Protein AF-A0AAD4CQ83-F1 (afdb_monomer)

Sequence (311 aa):
MNAPFFPDECWLEKKLAITHPSPSVWKLTEKVKEYPRLSSTYRMQQEHCEGNSIAYAIFNCRNAENPPRKRSPRKGQMMIMMQLPPAESLFLPASVRRKYASDVVCGGFVDTIEAYRRLSAHNCEFTPKFIGYSHEKQDDDGFVPGGYFSYYAYTPVPGVCLGDNITDTVKTSEIPGGETWKQSYHNEGAMGRSTVPRGVFWSLSTEKRAEIRAKFETIHKAFRDAGVDVHWAYLDKLKWDKAKKKLYIDAVYDTNVSAPFVLRDGRYRHRETETYAQALTRWWLALPPPKYDGTQRYHTISDLTESGWLF

pLDDT: mean 82.51, std 16.12, range [36.91, 98.06]

Solvent-accessible surface area (backbone atoms only — not comparable to full-atom values): 17192 Å² total; per-residue (Å²): 132,86,80,71,95,74,47,62,92,79,44,50,70,39,74,48,66,30,59,29,89,56,73,46,47,34,26,29,69,44,82,75,48,75,53,73,45,77,24,47,62,69,44,31,72,74,44,50,70,82,18,49,16,31,37,39,36,34,27,37,27,31,46,63,65,82,57,69,95,90,54,80,67,56,63,31,34,33,46,38,43,35,42,39,30,32,60,91,39,62,86,51,58,54,81,64,19,30,75,65,38,42,88,75,72,50,61,70,58,57,30,28,53,51,23,50,50,32,36,54,76,65,65,57,81,41,49,50,51,74,64,31,30,37,80,44,62,30,52,81,86,36,70,11,23,58,7,39,36,32,37,38,33,28,33,79,71,70,54,47,54,33,20,42,89,48,69,43,82,42,49,37,76,75,41,79,72,23,70,74,58,62,82,77,64,93,74,89,82,73,78,64,55,40,81,40,69,41,42,57,50,75,74,46,56,50,69,56,43,50,51,52,49,58,50,46,52,58,49,54,50,55,29,56,77,38,52,33,44,64,57,82,57,34,29,49,29,32,19,44,22,77,91,74,74,42,66,29,50,61,72,54,42,27,45,68,37,70,53,66,44,73,46,97,69,72,47,76,43,45,52,79,73,61,34,70,38,43,46,32,46,59,38,66,74,36,48,81,43,90,82,65,83,63,78,84,83,56,68,40,65,62,53,33,43,79,58,55,25,57,96

Mean predicted aligned error: 8.59 Å

Secondary structure (DSSP, 8-state):
-PPPSS-HHHHTT-EEEE-BSS-EEEEEEEEEEEEEE---HHHHHHSTTTT--EEEEEEEEEE-S--STT-PPPEEEEEEEEE---GGGTTS-HHHHGGG------HHHHHHHHHHHHHHHTT--SS--EEEEEEEE--TTSSSTTSEEEEEEEPPPPSEES--S-EEEEEGGGSTTTTGGGGG---TTS--EEEEE-SSGGGS-HHHHHHHHHHHHHHHHHHHHTT-EESS--GGGEEEETTTTEEEE-S-EES-TTSEEE-TTS-EEEGGG--HHHHHHHTTSS---TT--S-----SHHHHHHTT---

Organism: Aspergillus nanangensis (NCBI:txid2582783)

Foldseek 3Di:
DDDALQDCVVQAQDWDWFPPPHTFIKGFHAWPDKDWDAAAPVQCVVVPLVRFTKIKTKTKIFTPDDPDPPDDTAIKIKIKIATAAHPVCQPPAQVVLQVPADPDDRQLQVFLVLLLVLCVVLVPPQEFRWPGKDWDADPSPGNHHNHIIIMTITHDDDADQQADLAWDWAALCPQVVSVVLVVPDPDPDPRRIFIATGGCLRVDDLVLLVLLLVLVVVNVVSCLVSLKDFDQQESRQWGADPVVRHIHGYGRMGNQQQFWDQDPLRDTDRNNPQASVNVCVSNRSWGQRSPDPSPDDDRDPVSRVVRPRRD

Structure (mmCIF, N/CA/C/O backbone):
data_AF-A0AAD4CQ83-F1
#
_entry.id   AF-A0AAD4CQ83-F1
#
loop_
_atom_site.group_PDB
_atom_site.id
_atom_site.type_symbol
_atom_site.label_atom_id
_atom_site.label_alt_id
_atom_site.label_comp_id
_atom_site.label_asym_id
_atom_site.label_entity_id
_atom_site.label_seq_id
_atom_site.pdbx_PDB_ins_code
_atom_site.Cartn_x
_atom_site.Cartn_y
_atom_site.Cartn_z
_atom_site.occupancy
_atom_site.B_iso_or_equiv
_atom_site.auth_seq_id
_atom_site.auth_comp_id
_atom_site.auth_asym_id
_atom_site.auth_atom_id
_atom_site.pdbx_PDB_model_num
ATOM 1 N N . MET A 1 1 ? -9.639 5.467 -25.402 1.00 42.28 1 MET A N 1
ATOM 2 C CA . MET A 1 1 ? -9.331 4.574 -24.265 1.00 42.28 1 MET A CA 1
ATOM 3 C C . MET A 1 1 ? -7.833 4.347 -24.272 1.00 42.28 1 MET A C 1
ATOM 5 O O . MET A 1 1 ? -7.329 3.919 -25.301 1.00 42.28 1 MET A O 1
ATOM 9 N N . ASN A 1 2 ? -7.124 4.693 -23.198 1.00 60.88 2 ASN A N 1
ATOM 10 C CA . ASN A 1 2 ? -5.710 4.334 -23.080 1.00 60.88 2 ASN A CA 1
ATOM 11 C C . ASN A 1 2 ? -5.633 2.834 -22.780 1.00 60.88 2 ASN A C 1
ATOM 13 O O . ASN A 1 2 ? -6.327 2.366 -21.879 1.00 60.88 2 ASN A O 1
ATOM 17 N N . ALA A 1 3 ? -4.851 2.090 -23.561 1.00 78.06 3 ALA A N 1
ATOM 18 C CA . ALA A 1 3 ? -4.631 0.667 -23.323 1.00 78.06 3 ALA A CA 1
ATOM 19 C C . ALA A 1 3 ? -3.954 0.448 -21.952 1.00 78.06 3 ALA A C 1
ATOM 21 O O . ALA A 1 3 ? -3.144 1.289 -21.548 1.00 78.06 3 ALA A O 1
ATOM 22 N N . PRO A 1 4 ? -4.272 -0.644 -21.233 1.00 90.56 4 PRO A N 1
ATOM 23 C CA . PRO A 1 4 ? -3.595 -0.973 -19.983 1.00 90.56 4 PRO A CA 1
ATOM 24 C C . PRO A 1 4 ? -2.121 -1.330 -20.235 1.00 90.56 4 PRO A C 1
ATOM 26 O O . PRO A 1 4 ? -1.777 -1.928 -21.252 1.00 90.56 4 PRO A O 1
ATOM 29 N N . PHE A 1 5 ? -1.257 -1.001 -19.278 1.00 93.50 5 PHE A N 1
ATOM 30 C CA . PHE A 1 5 ? 0.138 -1.444 -19.207 1.00 93.50 5 PHE A CA 1
ATOM 31 C C . PHE A 1 5 ? 0.253 -2.900 -18.747 1.00 93.50 5 PHE A C 1
ATOM 33 O O . PHE A 1 5 ? 1.228 -3.575 -19.078 1.00 93.50 5 PHE A O 1
ATOM 40 N N . PHE A 1 6 ? -0.750 -3.391 -18.012 1.00 95.56 6 PHE A N 1
ATOM 41 C CA . PHE A 1 6 ? -0.824 -4.772 -17.539 1.00 95.56 6 PHE A CA 1
ATOM 42 C C . PHE A 1 6 ? -2.069 -5.501 -18.084 1.00 95.56 6 PHE A C 1
ATOM 44 O O . PHE A 1 6 ? -2.971 -5.820 -17.307 1.00 95.56 6 PHE A O 1
ATOM 51 N N . PRO A 1 7 ? -2.174 -5.748 -19.407 1.00 95.06 7 PRO A N 1
ATOM 52 C CA . PRO A 1 7 ? -3.317 -6.450 -20.000 1.00 95.06 7 PRO A CA 1
ATOM 53 C C . PRO A 1 7 ? -3.455 -7.878 -19.455 1.00 95.06 7 PRO A C 1
ATOM 55 O O . PRO A 1 7 ? -2.470 -8.609 -19.335 1.00 95.06 7 PRO A O 1
ATOM 58 N N . ASP A 1 8 ? -4.677 -8.284 -19.122 1.00 95.56 8 ASP A N 1
ATOM 59 C CA . ASP A 1 8 ? -4.931 -9.550 -18.429 1.00 95.56 8 ASP A CA 1
ATOM 60 C C . ASP A 1 8 ? -4.463 -10.757 -19.257 1.00 95.56 8 ASP A C 1
ATOM 62 O O . ASP A 1 8 ? -3.923 -11.712 -18.700 1.00 95.56 8 ASP A O 1
ATOM 66 N N . GLU A 1 9 ? -4.557 -10.671 -20.586 1.00 94.94 9 GLU A N 1
ATOM 67 C CA . GLU A 1 9 ? -4.146 -11.714 -21.533 1.00 94.94 9 GLU A CA 1
ATOM 68 C C . GLU A 1 9 ? -2.638 -12.011 -21.479 1.00 94.94 9 GLU A C 1
ATOM 70 O O . GLU A 1 9 ? -2.217 -13.127 -21.779 1.00 94.94 9 GLU A O 1
ATOM 75 N N . CYS A 1 10 ? -1.822 -11.029 -21.078 1.00 93.19 10 CYS A N 1
ATOM 76 C CA . CYS A 1 10 ? -0.365 -11.167 -20.989 1.00 93.19 10 CYS A CA 1
ATOM 77 C C . CYS A 1 10 ? 0.129 -11.446 -19.562 1.00 93.19 10 CYS A C 1
ATOM 79 O O . CYS A 1 10 ? 1.261 -11.902 -19.378 1.00 93.19 10 CYS A O 1
ATOM 81 N N . TRP A 1 11 ? -0.674 -11.113 -18.546 1.00 96.00 11 TRP A N 1
ATOM 82 C CA . TRP A 1 11 ? -0.228 -11.085 -17.150 1.00 96.00 11 TRP A CA 1
ATOM 83 C C . TRP A 1 11 ? -0.889 -12.134 -16.265 1.00 96.00 11 TRP A C 1
ATOM 85 O O . TRP A 1 11 ? -0.236 -12.635 -15.344 1.00 96.00 11 TRP A O 1
ATOM 95 N N . LEU A 1 12 ? -2.145 -12.507 -16.517 1.00 96.31 12 LEU A N 1
ATOM 96 C CA . LEU A 1 12 ? -2.774 -13.574 -15.748 1.00 96.31 12 LEU A CA 1
ATOM 97 C C . LEU A 1 12 ? -2.071 -14.904 -16.016 1.00 96.31 12 LEU A C 1
ATOM 99 O O . LEU A 1 12 ? -1.578 -15.183 -17.104 1.00 96.31 12 LEU A O 1
ATOM 103 N N . GLU A 1 13 ? -1.977 -15.722 -14.973 1.00 96.31 13 GLU A N 1
ATOM 104 C CA . GLU A 1 13 ? -1.291 -17.010 -14.960 1.00 96.31 13 GLU A CA 1
ATOM 105 C C . GLU A 1 13 ? 0.238 -16.951 -15.179 1.00 96.31 13 GLU A C 1
ATOM 107 O O . GLU A 1 13 ? 0.904 -17.990 -15.057 1.00 96.31 13 GLU A O 1
ATOM 112 N N . LYS A 1 14 ? 0.819 -15.758 -15.398 1.00 95.88 14 LYS A N 1
ATOM 113 C CA . LYS A 1 14 ? 2.271 -15.540 -15.443 1.00 95.88 14 LYS A CA 1
ATOM 114 C C . LYS A 1 14 ? 2.902 -15.923 -14.104 1.00 95.88 14 LYS A C 1
ATOM 116 O O . LYS A 1 14 ? 2.346 -15.669 -13.031 1.00 95.88 14 LYS A O 1
ATOM 121 N N . LYS A 1 15 ? 4.071 -16.562 -14.170 1.00 96.69 15 LYS A N 1
ATOM 122 C CA . LYS A 1 15 ? 4.867 -16.949 -13.001 1.00 96.69 15 LYS A CA 1
ATOM 123 C C . LYS A 1 15 ? 6.018 -15.972 -12.822 1.00 96.69 15 LYS A C 1
ATOM 125 O O . LYS A 1 15 ? 6.785 -15.773 -13.757 1.00 96.69 15 LYS A O 1
ATOM 130 N N . LEU A 1 16 ? 6.140 -15.412 -11.627 1.00 96.94 16 LEU A N 1
ATOM 131 C CA . LEU A 1 16 ? 7.221 -14.512 -11.240 1.00 96.94 16 LEU A CA 1
ATOM 132 C C . LEU A 1 16 ? 8.028 -15.139 -10.100 1.00 96.94 16 LEU A C 1
ATOM 134 O O . LEU A 1 16 ? 7.461 -15.780 -9.209 1.00 96.94 16 LEU A O 1
ATOM 138 N N . ALA A 1 17 ? 9.349 -14.992 -10.156 1.00 96.88 17 ALA A N 1
ATOM 139 C CA . ALA A 1 17 ? 10.275 -15.581 -9.201 1.00 96.88 17 ALA A CA 1
ATOM 140 C C . ALA A 1 17 ? 10.674 -14.545 -8.149 1.00 96.88 17 ALA A C 1
ATOM 142 O O . ALA A 1 17 ? 11.446 -13.635 -8.412 1.00 96.88 17 ALA A O 1
ATOM 143 N N . ILE A 1 18 ? 10.193 -14.706 -6.923 1.00 97.00 18 ILE A N 1
ATOM 144 C CA . ILE A 1 18 ? 10.722 -13.966 -5.780 1.00 97.00 18 ILE A CA 1
ATOM 145 C C . ILE A 1 18 ? 12.116 -14.508 -5.482 1.00 97.00 18 ILE A C 1
ATOM 147 O O . ILE A 1 18 ? 12.273 -15.711 -5.303 1.00 97.00 18 ILE A O 1
ATOM 151 N N . THR A 1 19 ? 13.113 -13.630 -5.433 1.00 96.94 19 THR A N 1
ATOM 152 C CA . THR A 1 19 ? 14.528 -13.989 -5.241 1.00 96.94 19 THR A CA 1
ATOM 153 C C . THR A 1 19 ? 14.989 -13.769 -3.804 1.00 96.94 19 THR A C 1
ATOM 155 O O . THR A 1 19 ? 15.877 -14.474 -3.334 1.00 96.94 19 THR A O 1
ATOM 158 N N . HIS A 1 20 ? 14.350 -12.843 -3.084 1.00 95.69 20 HIS A N 1
ATOM 159 C CA . HIS A 1 20 ? 14.708 -12.452 -1.721 1.00 95.69 20 HIS A CA 1
ATOM 160 C C . HIS A 1 20 ? 13.472 -12.422 -0.811 1.00 95.69 20 HIS A C 1
ATOM 162 O O . HIS A 1 20 ? 12.388 -12.100 -1.287 1.00 95.69 20 HIS A O 1
ATOM 168 N N . PRO A 1 21 ? 13.595 -12.696 0.502 1.00 93.06 21 PRO A N 1
ATOM 169 C CA . PRO A 1 21 ? 14.792 -13.199 1.182 1.00 93.06 21 PRO A CA 1
ATOM 170 C C . PRO A 1 21 ? 15.033 -14.696 0.928 1.00 93.06 21 PRO A C 1
ATOM 172 O O . PRO A 1 21 ? 16.082 -15.225 1.280 1.00 93.06 21 PRO A O 1
ATOM 175 N N . SER A 1 22 ? 14.061 -15.400 0.346 1.00 91.19 22 SER A N 1
ATOM 176 C CA . SER A 1 22 ? 14.177 -16.812 -0.008 1.00 91.19 22 SER A CA 1
ATOM 177 C C . SER A 1 22 ? 13.510 -17.062 -1.360 1.00 91.19 22 SER A C 1
ATOM 179 O O . SER A 1 22 ? 12.378 -16.603 -1.555 1.00 91.19 22 SER A O 1
ATOM 181 N N . PRO A 1 23 ? 14.175 -17.784 -2.281 1.00 95.12 23 PRO A N 1
ATOM 182 C CA . PRO A 1 23 ? 13.623 -18.064 -3.595 1.00 95.12 23 PRO A CA 1
ATOM 183 C C . PRO A 1 23 ? 12.261 -18.761 -3.530 1.00 95.12 23 PRO A C 1
ATOM 185 O O . PRO A 1 23 ? 12.096 -19.740 -2.808 1.00 95.12 23 PRO A O 1
ATOM 188 N N . SER A 1 24 ? 11.285 -18.264 -4.288 1.00 95.06 24 SER A N 1
ATOM 189 C CA . SER A 1 24 ? 9.987 -18.922 -4.480 1.00 95.06 24 SER A CA 1
ATOM 190 C C . SER A 1 24 ? 9.311 -18.432 -5.758 1.00 95.06 24 SER A C 1
ATOM 192 O O . SER A 1 24 ? 9.548 -17.315 -6.210 1.00 95.06 24 SER A O 1
ATOM 194 N N . VAL A 1 25 ? 8.437 -19.246 -6.351 1.00 96.00 25 VAL A N 1
ATOM 195 C CA . VAL A 1 25 ? 7.729 -18.881 -7.590 1.00 96.00 25 VAL A CA 1
ATOM 196 C C . VAL A 1 25 ? 6.251 -18.663 -7.305 1.00 96.00 25 VAL A C 1
ATOM 198 O O . VAL A 1 25 ? 5.608 -19.481 -6.648 1.00 96.00 25 VAL A O 1
ATOM 201 N N . TRP A 1 26 ? 5.693 -17.571 -7.823 1.00 96.81 26 TRP A N 1
ATOM 202 C CA . TRP A 1 26 ? 4.308 -17.170 -7.595 1.00 96.81 26 TRP A CA 1
ATOM 203 C C . TRP A 1 26 ? 3.589 -16.941 -8.913 1.00 96.81 26 TRP A C 1
ATOM 205 O O . TRP A 1 26 ? 4.113 -16.313 -9.826 1.00 96.81 26 TRP A O 1
ATOM 215 N N . LYS A 1 27 ? 2.372 -17.469 -9.007 1.00 96.94 27 LYS A N 1
ATOM 216 C CA . LYS A 1 27 ? 1.498 -17.349 -10.168 1.00 96.94 27 LYS A CA 1
ATOM 217 C C . LYS A 1 27 ? 0.488 -16.232 -9.937 1.00 96.94 27 LYS A C 1
ATOM 219 O O . LYS A 1 27 ? -0.230 -16.283 -8.935 1.00 96.94 27 LYS A O 1
ATOM 224 N N . LEU A 1 28 ? 0.424 -15.262 -10.845 1.00 97.75 28 LEU A N 1
ATOM 225 C CA . LEU A 1 28 ? -0.578 -14.194 -10.828 1.00 97.75 28 LEU A CA 1
ATOM 226 C C . LEU A 1 28 ? -1.945 -14.767 -11.214 1.00 97.75 28 LEU A C 1
ATOM 228 O O . LEU A 1 28 ? -2.027 -15.553 -12.152 1.00 97.75 28 LEU A O 1
ATOM 232 N N . THR A 1 29 ? -3.004 -14.414 -10.490 1.00 97.06 29 THR A N 1
ATOM 233 C CA . THR A 1 29 ? -4.335 -15.020 -10.691 1.00 97.06 29 THR A CA 1
ATOM 234 C C . THR A 1 29 ? -5.433 -14.019 -11.003 1.00 97.06 29 THR A C 1
ATOM 236 O O . THR A 1 29 ? -6.386 -14.372 -11.682 1.00 97.06 29 THR A O 1
ATOM 239 N N . GLU A 1 30 ? -5.335 -12.793 -10.494 1.00 97.06 30 GLU A N 1
ATOM 240 C CA . GLU A 1 30 ? -6.357 -11.760 -10.685 1.00 97.06 30 GLU A CA 1
ATOM 241 C C . GLU A 1 30 ? -5.713 -10.386 -10.527 1.00 97.06 30 GLU A C 1
ATOM 243 O O . GLU A 1 30 ? -4.932 -10.183 -9.593 1.00 97.06 30 GLU A O 1
ATOM 248 N N . LYS A 1 31 ? -6.044 -9.444 -11.412 1.00 97.25 31 LYS A N 1
ATOM 249 C CA . LYS A 1 31 ? -5.615 -8.052 -11.291 1.00 97.25 31 LYS A CA 1
ATOM 250 C C . LYS A 1 31 ? -6.561 -7.300 -10.359 1.00 97.25 31 LYS A C 1
ATOM 252 O O . LYS A 1 31 ? -7.747 -7.181 -10.634 1.00 97.25 31 LYS A O 1
ATOM 257 N N . VAL A 1 32 ? -6.027 -6.774 -9.261 1.00 94.81 32 VAL A N 1
ATOM 258 C CA . VAL A 1 32 ? -6.786 -5.999 -8.267 1.00 94.81 32 VAL A CA 1
ATOM 259 C C . VAL A 1 32 ? -6.864 -4.535 -8.679 1.00 94.81 32 VAL A C 1
ATOM 261 O O . VAL A 1 32 ? -7.912 -3.902 -8.578 1.00 94.81 32 VAL A O 1
ATOM 264 N N . LYS A 1 33 ? -5.731 -3.969 -9.101 1.00 92.94 33 LYS A N 1
ATOM 265 C CA . LYS A 1 33 ? -5.636 -2.556 -9.464 1.00 92.94 33 LYS A CA 1
ATOM 266 C C . LYS A 1 33 ? -4.457 -2.323 -10.389 1.00 92.94 33 LYS A C 1
ATOM 268 O O . LYS A 1 33 ? -3.434 -2.985 -10.267 1.00 92.94 33 LYS A O 1
ATOM 273 N N . GLU A 1 34 ? -4.587 -1.322 -11.243 1.00 94.75 34 GLU A N 1
ATOM 274 C CA . GLU A 1 34 ? -3.517 -0.804 -12.080 1.00 94.75 34 GLU A CA 1
ATOM 275 C C . GLU A 1 34 ? -3.590 0.723 -12.1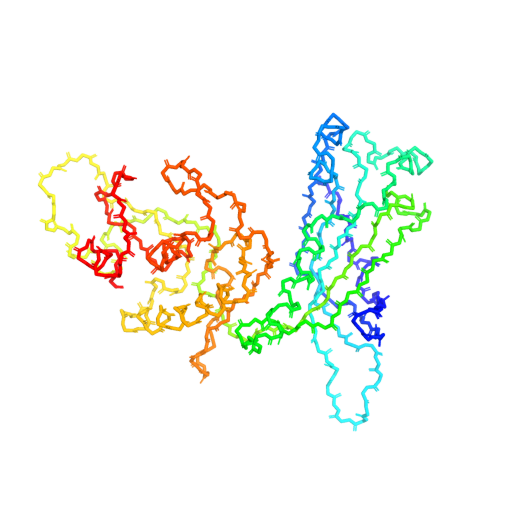00 1.00 94.75 34 GLU A C 1
ATOM 277 O O . GLU A 1 34 ? -4.683 1.294 -12.102 1.00 94.75 34 GLU A O 1
ATOM 282 N N . TYR A 1 35 ? -2.438 1.390 -12.073 1.00 90.44 35 TYR A N 1
ATOM 283 C CA . TYR A 1 35 ? -2.356 2.830 -12.288 1.00 90.44 35 TYR A CA 1
ATOM 284 C C . TYR A 1 35 ? -0.956 3.238 -12.764 1.00 90.44 35 TYR A C 1
ATOM 286 O O . TYR A 1 35 ? 0.049 2.792 -12.205 1.00 90.44 35 TYR A O 1
ATOM 294 N N . PRO A 1 36 ? -0.860 4.110 -13.777 1.00 91.81 36 PRO A N 1
ATOM 295 C CA . PRO A 1 36 ? 0.402 4.691 -14.191 1.00 91.81 36 PRO A CA 1
ATOM 296 C C . PRO A 1 36 ? 0.658 6.035 -13.510 1.00 91.81 36 PRO A C 1
ATOM 298 O O . PRO A 1 36 ? -0.260 6.770 -13.144 1.00 91.81 36 PRO A O 1
ATOM 301 N N . ARG A 1 37 ? 1.931 6.401 -13.444 1.00 87.94 37 ARG A N 1
ATOM 302 C CA . ARG A 1 37 ? 2.394 7.772 -13.273 1.00 87.94 37 ARG A CA 1
ATOM 303 C C . ARG A 1 37 ? 3.293 8.084 -14.456 1.00 87.94 37 ARG A C 1
ATOM 305 O O . ARG A 1 37 ? 4.413 7.592 -14.518 1.00 87.94 37 ARG A O 1
ATOM 312 N N . LEU A 1 38 ? 2.775 8.847 -15.410 1.00 89.19 38 LEU A N 1
ATOM 313 C CA . LEU A 1 38 ? 3.537 9.301 -16.567 1.00 89.19 38 LEU A CA 1
ATOM 314 C C . LEU A 1 38 ? 4.111 10.685 -16.282 1.00 89.19 38 LEU A C 1
ATOM 316 O O . LEU A 1 38 ? 3.390 11.578 -15.838 1.00 89.19 38 LEU A O 1
ATOM 320 N N . SER A 1 39 ? 5.388 10.850 -16.585 1.00 86.25 39 SER A N 1
ATOM 321 C CA . SER A 1 39 ? 6.109 12.110 -16.489 1.00 86.25 39 SER A CA 1
ATOM 322 C C . SER A 1 39 ? 6.608 12.544 -17.859 1.00 86.25 39 SER A C 1
ATOM 324 O O . SER A 1 39 ? 6.823 11.723 -18.755 1.00 86.25 39 SER A O 1
ATOM 326 N N . SER A 1 40 ? 6.801 13.850 -18.016 1.00 85.94 40 SER A N 1
ATOM 327 C CA . SER A 1 40 ? 7.501 14.401 -19.170 1.00 85.94 40 SER A CA 1
ATOM 328 C C . SER A 1 40 ? 9.005 14.186 -19.047 1.00 85.94 40 SER A C 1
ATOM 330 O O . SER A 1 40 ? 9.555 14.085 -17.946 1.00 85.94 40 SER A O 1
ATOM 332 N N . THR A 1 41 ? 9.682 14.201 -20.190 1.00 83.81 41 THR A N 1
ATOM 333 C CA . THR A 1 41 ? 11.150 14.259 -20.280 1.00 83.81 41 THR A CA 1
ATOM 334 C C . THR A 1 41 ? 11.746 15.346 -19.383 1.00 83.81 41 THR A C 1
ATOM 336 O O . THR A 1 41 ? 12.704 15.091 -18.657 1.00 83.81 41 THR A O 1
ATOM 339 N N . TYR A 1 42 ? 11.135 16.533 -19.377 1.00 83.50 42 TYR A N 1
ATOM 340 C CA . TYR A 1 42 ? 11.546 17.664 -18.546 1.00 83.50 42 TYR A CA 1
ATOM 341 C C . TYR A 1 42 ? 11.509 17.341 -17.044 1.00 83.50 42 TYR A C 1
ATOM 343 O O . TYR A 1 42 ? 12.493 17.566 -16.345 1.00 83.50 42 TYR A O 1
ATOM 351 N N . ARG A 1 43 ? 10.408 16.762 -16.536 1.00 76.56 43 ARG A N 1
ATOM 352 C CA . ARG A 1 43 ? 10.309 16.386 -15.113 1.00 76.56 43 ARG A CA 1
ATOM 353 C C . ARG A 1 43 ? 11.310 15.303 -14.736 1.00 76.56 43 ARG A C 1
ATOM 355 O O . ARG A 1 43 ? 11.933 15.400 -13.687 1.00 76.56 43 ARG A O 1
ATOM 362 N N . MET A 1 44 ? 11.506 14.309 -15.601 1.00 75.81 44 MET A N 1
ATOM 363 C CA . MET A 1 44 ? 12.497 13.251 -15.370 1.00 75.81 44 MET A CA 1
ATOM 364 C C . MET A 1 44 ? 13.923 13.802 -15.236 1.00 75.81 44 MET A C 1
ATOM 366 O O . MET A 1 44 ? 14.707 13.280 -14.450 1.00 75.81 44 MET A O 1
ATOM 370 N N . GLN A 1 45 ? 14.256 14.871 -15.965 1.00 74.75 45 GLN A N 1
ATOM 371 C CA . GLN A 1 45 ? 15.558 15.536 -15.859 1.00 74.75 45 GLN A CA 1
ATOM 372 C C . GLN A 1 45 ? 15.713 16.356 -14.570 1.00 74.75 45 GLN A C 1
ATOM 374 O O . GLN A 1 45 ? 16.833 16.491 -14.085 1.00 74.75 45 GLN A O 1
ATOM 379 N N . GLN A 1 46 ? 14.621 16.892 -14.013 1.00 70.25 46 GLN A N 1
ATOM 380 C CA . GLN A 1 46 ? 14.662 17.741 -12.814 1.00 70.25 46 GLN A CA 1
ATOM 381 C C . GLN A 1 46 ? 14.496 16.982 -11.496 1.00 70.25 46 GLN A C 1
ATOM 383 O O . GLN A 1 46 ? 15.110 17.349 -10.501 1.00 70.25 46 GLN A O 1
ATOM 388 N N . GLU A 1 47 ? 13.669 15.937 -11.472 1.00 65.12 47 GLU A N 1
ATOM 389 C CA . GLU A 1 47 ? 13.202 15.284 -10.238 1.00 65.12 47 GLU A CA 1
ATOM 390 C C . GLU A 1 47 ? 13.850 13.893 -10.019 1.00 65.12 47 GLU A C 1
ATOM 392 O O . GLU A 1 47 ? 13.379 13.101 -9.201 1.00 65.12 47 GLU A O 1
ATOM 397 N N . HIS A 1 48 ? 14.926 13.561 -10.749 1.00 63.66 48 HIS A N 1
ATOM 398 C CA . HIS A 1 48 ? 15.626 12.266 -10.692 1.00 63.66 48 HIS A CA 1
ATOM 399 C C . HIS A 1 48 ? 14.651 11.061 -10.630 1.00 63.66 48 HIS A C 1
ATOM 401 O O . HIS A 1 48 ? 13.803 10.890 -11.505 1.00 63.66 48 HIS A O 1
ATOM 407 N N . CYS A 1 49 ? 14.743 10.210 -9.600 1.00 54.84 49 CYS A N 1
ATOM 408 C CA . CYS A 1 49 ? 13.922 9.002 -9.464 1.00 54.84 49 CYS A CA 1
ATOM 409 C C . CYS A 1 49 ? 12.442 9.293 -9.207 1.00 54.84 49 CYS A C 1
ATOM 411 O O . CYS A 1 49 ? 11.578 8.524 -9.637 1.00 54.84 49 CYS A O 1
ATOM 413 N N . GLU A 1 50 ? 12.139 10.402 -8.535 1.00 58.50 50 GLU A N 1
ATOM 414 C CA . GLU A 1 50 ? 10.768 10.845 -8.291 1.00 58.50 50 GLU A CA 1
ATOM 415 C C . GLU A 1 50 ? 10.134 11.402 -9.563 1.00 58.50 50 GLU A C 1
ATOM 417 O O . GLU A 1 50 ? 8.926 11.286 -9.725 1.00 58.50 50 GLU A O 1
ATOM 422 N N . GLY A 1 51 ? 10.934 11.871 -10.518 1.00 61.09 51 GLY A N 1
ATOM 423 C CA . GLY A 1 51 ? 10.472 12.291 -11.835 1.00 61.09 51 GLY A CA 1
ATOM 424 C C . GLY A 1 51 ? 10.127 11.141 -12.778 1.00 61.09 51 GLY A C 1
ATOM 425 O O . GLY A 1 51 ? 9.465 11.382 -13.779 1.00 61.09 51 GLY A O 1
ATOM 426 N N . ASN A 1 52 ? 10.534 9.897 -12.500 1.00 77.12 52 ASN A N 1
ATOM 427 C CA . ASN A 1 52 ? 10.433 8.801 -13.472 1.00 77.12 52 ASN A CA 1
ATOM 428 C C . ASN A 1 52 ? 8.996 8.344 -13.757 1.00 77.12 52 ASN A C 1
ATOM 430 O O . ASN A 1 52 ? 8.199 8.120 -12.837 1.00 77.12 52 ASN A O 1
ATOM 434 N N . SER A 1 53 ? 8.702 8.112 -15.040 1.00 90.00 53 SER A N 1
ATOM 435 C CA . SER A 1 53 ? 7.479 7.426 -15.451 1.00 90.00 53 SER A CA 1
ATOM 436 C C . SER A 1 53 ? 7.491 5.967 -14.984 1.00 90.00 53 SER A C 1
ATOM 438 O O . SER A 1 53 ? 8.486 5.254 -15.130 1.00 90.00 53 SER A O 1
ATOM 440 N N . ILE A 1 54 ? 6.375 5.501 -14.431 1.00 90.94 54 ILE A N 1
ATOM 441 C CA . ILE A 1 54 ? 6.258 4.166 -13.839 1.00 90.94 54 ILE A CA 1
ATOM 442 C C . ILE A 1 54 ? 4.817 3.658 -13.917 1.00 90.94 54 ILE A C 1
ATOM 444 O O . ILE A 1 54 ? 3.867 4.429 -13.781 1.00 90.94 54 ILE A O 1
ATOM 448 N N . ALA A 1 55 ? 4.649 2.356 -14.125 1.00 93.50 55 ALA A N 1
ATOM 449 C CA . ALA A 1 55 ? 3.371 1.666 -14.039 1.00 93.50 55 ALA A CA 1
ATOM 450 C C . ALA A 1 55 ? 3.327 0.799 -12.779 1.00 93.50 55 ALA A C 1
ATOM 452 O O . ALA A 1 55 ? 4.272 0.055 -12.504 1.00 93.50 55 ALA A O 1
ATOM 453 N N . TYR A 1 56 ? 2.216 0.872 -12.050 1.00 93.25 56 TYR A N 1
ATOM 454 C CA . TYR A 1 56 ? 1.942 0.035 -10.889 1.00 93.25 56 TYR A CA 1
ATOM 455 C C . TYR A 1 56 ? 0.796 -0.921 -11.185 1.00 93.25 56 TYR A C 1
ATOM 457 O O . TYR A 1 56 ? -0.221 -0.511 -11.751 1.00 93.25 56 TYR A O 1
ATOM 465 N N . ALA A 1 57 ? 0.914 -2.160 -10.720 1.00 96.12 57 ALA A N 1
ATOM 466 C CA . ALA A 1 57 ? -0.209 -3.082 -10.658 1.00 96.12 57 ALA A CA 1
ATOM 467 C C . ALA A 1 57 ? -0.165 -3.941 -9.397 1.00 96.12 57 ALA A C 1
ATOM 469 O O . ALA A 1 57 ? 0.896 -4.387 -8.972 1.00 96.12 57 ALA A O 1
ATOM 470 N N . ILE A 1 58 ? -1.334 -4.196 -8.816 1.00 95.81 58 ILE A N 1
ATOM 471 C CA . ILE A 1 58 ? -1.511 -5.145 -7.719 1.00 95.81 58 ILE A CA 1
ATOM 472 C C . ILE A 1 58 ? -2.244 -6.356 -8.273 1.00 95.81 58 ILE A C 1
ATOM 474 O O . ILE A 1 58 ? -3.337 -6.219 -8.825 1.00 95.81 58 ILE A O 1
ATOM 478 N N . PHE A 1 59 ? -1.671 -7.537 -8.075 1.00 98.06 59 PHE A N 1
ATOM 479 C CA . PHE A 1 59 ? -2.285 -8.811 -8.424 1.00 98.06 59 PHE A CA 1
ATOM 480 C C . PHE A 1 59 ? -2.496 -9.668 -7.180 1.00 98.06 59 PHE A C 1
ATOM 482 O O . PHE A 1 59 ? -1.623 -9.743 -6.317 1.00 98.06 59 PHE A O 1
ATOM 489 N N . ASN A 1 60 ? -3.612 -10.389 -7.118 1.00 97.38 60 ASN A N 1
ATOM 490 C CA . ASN A 1 60 ? -3.685 -11.583 -6.286 1.00 97.38 60 ASN A CA 1
ATOM 491 C C . ASN A 1 60 ? -2.785 -12.657 -6.909 1.00 97.38 60 ASN A C 1
ATOM 493 O O . ASN A 1 60 ? -2.705 -12.792 -8.135 1.00 97.38 60 ASN A O 1
ATOM 497 N N . CYS A 1 61 ? -2.106 -13.430 -6.070 1.00 96.94 61 CYS A N 1
ATOM 498 C CA . CYS A 1 61 ? -1.219 -14.490 -6.517 1.00 96.94 61 CYS A CA 1
ATOM 499 C C . CYS A 1 61 ? -1.280 -15.713 -5.598 1.00 96.94 61 CYS A C 1
ATOM 501 O O . CYS A 1 61 ? -1.750 -15.671 -4.456 1.00 96.94 61 CYS A O 1
ATOM 503 N N . ARG A 1 62 ? -0.790 -16.839 -6.110 1.00 95.19 62 ARG A N 1
ATOM 504 C CA . ARG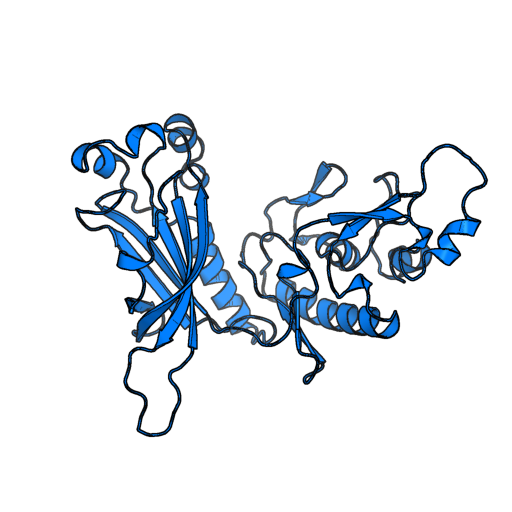 A 1 62 ? -0.618 -18.077 -5.345 1.00 95.19 62 ARG A CA 1
ATOM 505 C C . ARG A 1 62 ? 0.773 -18.639 -5.554 1.00 95.19 62 ARG A C 1
ATOM 507 O O . ARG A 1 62 ? 1.308 -18.564 -6.658 1.00 95.19 62 ARG A O 1
ATOM 514 N N . ASN A 1 63 ? 1.338 -19.228 -4.511 1.00 92.94 63 ASN A N 1
ATOM 515 C CA . ASN A 1 63 ? 2.603 -19.931 -4.632 1.00 92.94 63 ASN A CA 1
ATOM 516 C C . ASN A 1 63 ? 2.438 -21.079 -5.649 1.00 92.94 63 ASN A C 1
ATOM 518 O O . ASN A 1 63 ? 1.432 -21.794 -5.631 1.00 92.94 63 ASN A O 1
ATOM 522 N N . ALA A 1 64 ? 3.381 -21.172 -6.584 1.00 88.75 64 ALA A N 1
ATOM 523 C CA . ALA A 1 64 ? 3.344 -22.085 -7.719 1.00 88.75 64 ALA A CA 1
ATOM 524 C C . ALA A 1 64 ? 4.008 -23.440 -7.427 1.00 88.75 64 ALA A C 1
ATOM 526 O O . ALA A 1 64 ? 3.950 -24.328 -8.278 1.00 88.75 64 ALA A O 1
ATOM 527 N N . GLU A 1 65 ? 4.639 -23.605 -6.263 1.00 82.12 65 GLU A N 1
ATOM 528 C CA . GLU A 1 65 ? 5.155 -24.895 -5.816 1.00 82.12 65 GLU A CA 1
ATOM 529 C C . GLU A 1 65 ? 3.985 -25.826 -5.500 1.00 82.12 65 GLU A C 1
ATOM 531 O O . GLU A 1 65 ? 2.957 -25.405 -4.965 1.00 82.12 65 GLU A O 1
ATOM 536 N N . ASN A 1 66 ? 4.136 -27.109 -5.830 1.00 61.12 66 ASN A N 1
ATOM 537 C CA . ASN A 1 66 ? 3.138 -28.116 -5.496 1.00 61.12 66 ASN A CA 1
ATOM 538 C C . ASN A 1 66 ? 3.156 -28.334 -3.977 1.00 61.12 66 ASN A C 1
ATOM 540 O O . ASN A 1 66 ? 4.125 -28.907 -3.470 1.00 61.12 66 ASN A O 1
ATOM 544 N N . PRO A 1 67 ? 2.118 -27.924 -3.223 1.00 58.72 67 PRO A N 1
ATOM 545 C CA . PRO A 1 67 ? 2.073 -28.255 -1.813 1.00 58.72 67 PRO A CA 1
ATOM 546 C C . PRO A 1 67 ? 2.002 -29.785 -1.666 1.00 58.72 67 PRO A C 1
ATOM 548 O O . PRO A 1 67 ? 1.342 -30.450 -2.475 1.00 58.72 67 PRO A O 1
ATOM 551 N N . PRO A 1 68 ? 2.625 -30.371 -0.626 1.00 56.31 68 PRO A N 1
ATOM 552 C CA . PRO A 1 68 ? 2.398 -31.767 -0.279 1.00 56.31 68 PRO A CA 1
ATOM 553 C C . PRO A 1 68 ? 0.891 -32.041 -0.224 1.00 56.31 68 PRO A C 1
ATOM 555 O O . PRO A 1 68 ? 0.131 -31.229 0.320 1.00 56.31 68 PRO A O 1
ATOM 558 N N . ARG A 1 69 ? 0.463 -33.158 -0.831 1.00 56.81 69 ARG A N 1
ATOM 559 C CA . ARG A 1 69 ? -0.949 -33.546 -0.996 1.00 56.81 69 ARG A CA 1
ATOM 560 C C . ARG A 1 69 ? -1.706 -33.303 0.321 1.00 56.81 69 ARG A C 1
ATOM 562 O O . ARG A 1 69 ? -1.431 -34.014 1.282 1.00 56.81 69 ARG A O 1
ATOM 569 N N . LYS A 1 70 ? -2.616 -32.305 0.336 1.00 56.53 70 LYS A N 1
ATOM 570 C CA . LYS A 1 70 ? -3.582 -31.875 1.394 1.00 56.53 70 LYS A CA 1
ATOM 571 C C . LYS A 1 70 ? -3.513 -30.403 1.848 1.00 56.53 70 LYS A C 1
ATOM 573 O O . LYS A 1 70 ? -4.341 -30.012 2.665 1.00 56.53 70 LYS A O 1
ATOM 578 N N . ARG A 1 71 ? -2.610 -29.555 1.342 1.00 65.00 71 ARG A N 1
ATOM 579 C CA . ARG A 1 71 ? -2.640 -28.108 1.658 1.00 65.00 71 ARG A CA 1
ATOM 580 C C . ARG A 1 71 ? -3.078 -27.261 0.468 1.00 65.00 71 ARG A C 1
ATOM 582 O O . ARG A 1 71 ? -2.573 -27.434 -0.634 1.00 65.00 71 ARG A O 1
ATOM 589 N N . SER A 1 72 ? -3.995 -26.324 0.712 1.00 66.00 72 SER A N 1
ATOM 590 C CA . SER A 1 72 ? -4.326 -25.274 -0.254 1.00 66.00 72 SER A CA 1
ATOM 591 C C . SER A 1 72 ? -3.075 -24.446 -0.581 1.00 66.00 72 SER A C 1
ATOM 593 O O . SER A 1 72 ? -2.273 -24.197 0.328 1.00 66.00 72 SER A O 1
ATOM 595 N N . PRO A 1 73 ? -2.899 -23.993 -1.837 1.00 73.38 73 PRO A N 1
ATOM 596 C CA . PRO A 1 73 ? -1.786 -23.126 -2.205 1.00 73.38 73 PRO A CA 1
ATOM 597 C C . PRO A 1 73 ? -1.756 -21.879 -1.323 1.00 73.38 73 PRO A C 1
ATOM 599 O O . PRO A 1 73 ? -2.801 -21.276 -1.055 1.00 73.38 73 PRO A O 1
ATOM 602 N N . ARG A 1 74 ? -0.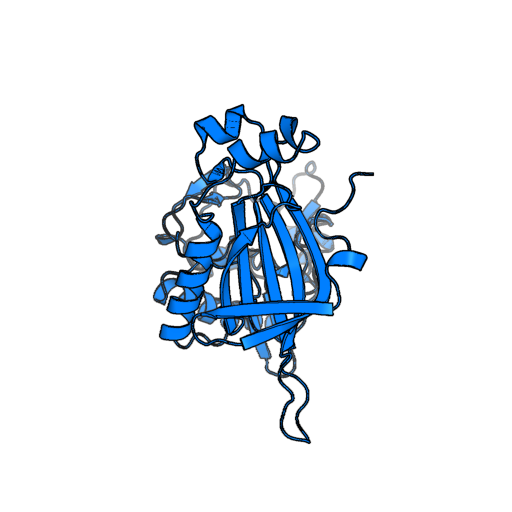559 -21.481 -0.878 1.00 86.00 74 ARG A N 1
ATOM 603 C CA . ARG A 1 74 ? -0.389 -20.221 -0.144 1.00 86.00 74 ARG A CA 1
ATOM 604 C C . ARG A 1 74 ? -0.805 -19.067 -1.054 1.00 86.00 74 ARG A C 1
ATOM 606 O O . ARG A 1 74 ? -0.353 -18.999 -2.194 1.00 86.00 74 ARG A O 1
ATOM 613 N N . LYS A 1 75 ? -1.670 -18.188 -0.549 1.00 93.56 75 LYS A N 1
ATOM 614 C CA . LYS A 1 75 ? -2.150 -16.997 -1.258 1.00 93.56 75 LYS A CA 1
ATOM 615 C C . LYS A 1 75 ? -1.337 -15.773 -0.847 1.00 93.56 75 LYS A C 1
ATOM 617 O O . LYS A 1 75 ? -0.891 -15.688 0.296 1.00 93.56 75 LYS A O 1
ATOM 622 N N . GLY A 1 76 ? -1.189 -14.838 -1.770 1.00 95.62 76 GLY A N 1
ATOM 623 C CA . GLY A 1 76 ? -0.514 -13.565 -1.569 1.00 95.62 76 GLY A CA 1
ATOM 624 C C . GLY A 1 76 ? -1.122 -12.481 -2.451 1.00 95.62 76 GLY A C 1
ATOM 625 O O . GLY A 1 76 ? -1.996 -12.745 -3.279 1.00 95.62 76 GLY A O 1
ATOM 626 N N . GLN A 1 77 ? -0.637 -11.266 -2.261 1.00 96.94 77 GLN A N 1
ATOM 627 C CA . GLN A 1 77 ? -0.783 -10.163 -3.195 1.00 96.94 77 GLN A CA 1
ATOM 628 C C . GLN A 1 77 ? 0.606 -9.706 -3.617 1.00 96.94 77 GLN A C 1
ATOM 630 O O . GLN A 1 77 ? 1.548 -9.789 -2.829 1.00 96.94 77 GLN A O 1
ATOM 635 N N . MET A 1 78 ? 0.735 -9.260 -4.860 1.00 97.31 78 MET A N 1
ATOM 636 C CA . MET A 1 78 ? 1.991 -8.813 -5.443 1.00 97.31 78 MET A CA 1
ATOM 637 C C . MET A 1 78 ? 1.815 -7.423 -6.042 1.00 97.31 78 MET A C 1
ATOM 639 O O . MET A 1 78 ? 0.974 -7.238 -6.920 1.00 97.31 78 MET A O 1
ATOM 643 N N . MET A 1 79 ? 2.614 -6.470 -5.566 1.00 95.88 79 MET A N 1
ATOM 644 C CA . MET A 1 79 ? 2.767 -5.153 -6.174 1.00 95.88 79 MET A CA 1
ATOM 645 C C . MET A 1 79 ? 3.886 -5.232 -7.206 1.00 95.88 79 MET A C 1
ATOM 647 O O . MET A 1 79 ? 5.012 -5.598 -6.869 1.00 95.88 79 MET A O 1
ATOM 651 N N . ILE A 1 80 ? 3.576 -4.871 -8.444 1.00 96.00 80 ILE A N 1
ATOM 652 C CA . ILE A 1 80 ? 4.503 -4.828 -9.568 1.00 96.00 80 ILE A CA 1
ATOM 653 C C . ILE A 1 80 ? 4.726 -3.372 -9.965 1.00 96.00 80 ILE A C 1
ATOM 655 O O . ILE A 1 80 ? 3.778 -2.604 -10.106 1.00 96.00 80 ILE A O 1
ATOM 659 N N . MET A 1 81 ? 5.992 -3.016 -10.148 1.00 94.12 81 MET A N 1
ATOM 660 C CA . MET A 1 81 ? 6.495 -1.691 -10.481 1.00 94.12 81 MET A CA 1
ATOM 661 C C . MET A 1 81 ? 7.349 -1.801 -11.743 1.00 94.12 81 MET A C 1
ATOM 663 O O . MET A 1 81 ? 8.446 -2.363 -11.724 1.00 94.12 81 MET A O 1
ATOM 667 N N . MET A 1 82 ? 6.845 -1.269 -12.851 1.00 93.75 82 MET A N 1
ATOM 668 C CA . MET A 1 82 ? 7.499 -1.353 -14.155 1.00 93.75 82 MET A CA 1
ATOM 669 C C . MET A 1 82 ? 7.879 0.039 -14.643 1.00 93.75 82 MET A C 1
ATOM 671 O O . MET A 1 82 ? 7.026 0.924 -14.721 1.00 93.75 82 MET A O 1
ATOM 675 N N . GLN A 1 83 ? 9.154 0.236 -14.980 1.00 93.31 83 GLN A N 1
ATOM 676 C CA . GLN A 1 83 ? 9.613 1.500 -15.544 1.00 93.31 83 GLN A CA 1
ATOM 677 C C . GLN A 1 83 ? 8.907 1.779 -16.875 1.00 93.31 83 GLN A C 1
ATOM 679 O O . GLN A 1 83 ? 8.848 0.913 -17.749 1.00 93.31 83 GLN A O 1
ATOM 684 N N . LEU A 1 84 ? 8.417 3.003 -17.043 1.00 93.62 84 LEU A N 1
ATOM 685 C CA . LEU A 1 84 ? 7.904 3.495 -18.315 1.00 93.62 84 LEU A CA 1
ATOM 686 C C . LEU A 1 84 ? 8.865 4.545 -18.890 1.00 93.62 84 LEU A C 1
ATOM 688 O O . LEU A 1 84 ? 9.593 5.196 -18.135 1.00 93.62 84 LEU A O 1
ATOM 692 N N . PRO A 1 85 ? 8.892 4.736 -20.218 1.00 93.25 85 PRO A N 1
ATOM 693 C CA . PRO A 1 85 ? 9.574 5.883 -20.803 1.00 93.25 85 PRO A CA 1
ATOM 694 C C . PRO A 1 85 ? 8.814 7.179 -20.447 1.00 93.25 85 PRO A C 1
ATOM 696 O O . PRO A 1 85 ? 7.664 7.129 -19.987 1.00 93.25 85 PRO A O 1
ATOM 699 N N . PRO A 1 86 ? 9.405 8.357 -20.696 1.00 92.12 86 PRO A N 1
ATOM 700 C CA . PRO A 1 86 ? 8.655 9.607 -20.703 1.00 92.12 86 PRO A CA 1
ATOM 701 C C . PRO A 1 86 ? 7.424 9.523 -21.614 1.00 92.12 86 PRO A C 1
ATOM 703 O O . PRO A 1 86 ? 7.438 8.802 -22.619 1.00 92.12 86 PRO A O 1
ATOM 706 N N . ALA A 1 87 ? 6.376 10.279 -21.285 1.00 91.88 87 ALA A N 1
ATOM 707 C CA . ALA A 1 87 ? 5.107 10.265 -22.015 1.00 91.88 87 ALA A CA 1
ATOM 708 C C . ALA A 1 87 ? 5.289 10.489 -23.530 1.00 91.88 87 ALA A C 1
ATOM 710 O O . ALA A 1 87 ? 4.649 9.828 -24.345 1.00 91.88 87 ALA A O 1
ATOM 711 N N . GLU A 1 88 ? 6.221 11.365 -23.902 1.00 92.81 88 GLU A N 1
ATOM 712 C CA . GLU A 1 88 ? 6.550 11.738 -25.280 1.00 92.81 88 GLU A CA 1
ATOM 713 C C . GLU A 1 88 ? 7.177 10.585 -26.076 1.00 92.81 88 GLU A C 1
ATOM 715 O O . GLU A 1 88 ? 7.135 10.573 -27.303 1.00 92.81 88 GLU A O 1
ATOM 720 N N . SER A 1 89 ? 7.768 9.608 -25.384 1.00 92.31 89 SER A N 1
ATOM 721 C CA . SER A 1 89 ? 8.486 8.482 -25.987 1.00 92.31 89 SER A CA 1
ATOM 722 C C . SER A 1 89 ? 7.752 7.147 -25.866 1.00 92.31 89 SER A C 1
ATOM 724 O O . SER A 1 89 ? 8.288 6.123 -26.289 1.00 92.31 89 SER A O 1
ATOM 726 N N . LEU A 1 90 ? 6.531 7.131 -25.318 1.00 91.56 90 LEU A N 1
ATOM 727 C CA . LEU A 1 90 ? 5.810 5.898 -24.983 1.00 91.56 90 LEU A CA 1
ATOM 728 C C . LEU A 1 90 ? 5.604 4.962 -26.179 1.00 91.56 90 LEU A C 1
ATOM 730 O O . LEU A 1 90 ? 5.730 3.747 -26.048 1.00 91.56 90 LEU A O 1
ATOM 734 N N . PHE A 1 91 ? 5.354 5.544 -27.349 1.00 90.00 91 PHE A N 1
ATOM 735 C CA . PHE A 1 91 ? 5.069 4.816 -28.586 1.00 90.00 91 PHE A CA 1
ATOM 736 C C . PHE A 1 91 ? 6.223 4.864 -29.596 1.00 90.00 91 PHE A C 1
ATOM 738 O O . PHE A 1 91 ? 6.069 4.414 -30.729 1.00 90.00 91 PHE A O 1
ATOM 745 N N . LEU A 1 92 ? 7.386 5.395 -29.203 1.00 94.19 92 LEU A N 1
ATOM 746 C CA . LEU A 1 92 ? 8.580 5.389 -30.049 1.00 94.19 92 LEU A CA 1
ATOM 747 C C . LEU A 1 92 ? 9.220 3.991 -30.095 1.00 94.19 92 LEU A C 1
ATOM 749 O O . LEU A 1 92 ? 8.951 3.170 -29.212 1.00 94.19 92 LEU A O 1
ATOM 753 N N . PRO A 1 93 ? 10.083 3.703 -31.091 1.00 96.38 93 PRO A N 1
ATOM 754 C CA . PRO A 1 93 ? 10.755 2.411 -31.206 1.00 96.38 93 PRO A CA 1
ATOM 755 C C . PRO A 1 93 ? 11.522 2.006 -29.941 1.00 96.38 93 PRO A C 1
ATOM 757 O O . PRO A 1 93 ? 12.088 2.852 -29.244 1.00 96.38 93 PRO A O 1
ATOM 760 N N . ALA A 1 94 ? 11.612 0.697 -29.687 1.00 95.69 94 ALA A N 1
ATOM 761 C CA . ALA A 1 94 ? 12.304 0.118 -28.531 1.00 95.69 94 ALA A CA 1
ATOM 762 C C . ALA A 1 94 ? 13.751 0.631 -28.368 1.00 95.69 94 ALA A C 1
ATOM 764 O O . ALA A 1 94 ? 14.192 0.910 -27.254 1.00 95.69 94 ALA A O 1
ATOM 765 N N . SER A 1 95 ? 14.468 0.851 -29.476 1.00 95.69 95 SER A N 1
ATOM 766 C CA . SER A 1 95 ? 15.825 1.422 -29.491 1.00 95.69 95 SER A CA 1
ATOM 767 C C . SER A 1 95 ? 15.899 2.855 -28.949 1.00 95.69 95 SER A C 1
ATOM 769 O O . SER A 1 95 ? 16.906 3.241 -28.357 1.00 95.69 95 SER A O 1
ATOM 771 N N . VAL A 1 96 ? 14.837 3.645 -29.118 1.00 94.81 96 VAL A N 1
ATOM 772 C CA . VAL A 1 96 ? 14.721 4.988 -28.539 1.00 94.81 96 VAL A CA 1
ATOM 773 C C . VAL A 1 96 ? 14.354 4.883 -27.064 1.00 94.81 96 VAL A C 1
ATOM 775 O O . VAL A 1 96 ? 15.003 5.518 -26.236 1.00 94.81 96 VAL A O 1
ATOM 778 N N . ARG A 1 97 ? 13.373 4.039 -26.715 1.00 95.31 97 ARG A N 1
ATOM 779 C CA . ARG A 1 97 ? 12.911 3.874 -25.327 1.00 95.31 97 ARG A CA 1
ATOM 780 C C . ARG A 1 97 ? 13.994 3.318 -24.401 1.00 95.31 97 ARG A C 1
ATOM 782 O O . ARG A 1 97 ? 14.104 3.778 -23.269 1.00 95.31 97 ARG A O 1
ATOM 789 N N . ARG A 1 98 ? 14.852 2.416 -24.895 1.00 94.94 98 ARG A N 1
ATOM 790 C CA . ARG A 1 98 ? 16.009 1.860 -24.165 1.00 94.94 98 ARG A CA 1
ATOM 791 C C . ARG A 1 98 ? 16.930 2.939 -23.593 1.00 94.94 98 ARG A C 1
ATOM 793 O O . ARG A 1 98 ? 17.529 2.729 -22.547 1.00 94.94 98 ARG A O 1
ATOM 800 N N . LYS A 1 99 ? 17.019 4.113 -24.228 1.00 92.56 99 LYS A N 1
ATOM 801 C CA . LYS A 1 99 ? 17.852 5.231 -23.746 1.00 92.56 99 LYS A CA 1
ATOM 802 C C . LYS A 1 99 ? 17.419 5.759 -22.375 1.00 92.56 99 LYS A C 1
ATOM 804 O O . LYS A 1 99 ? 18.209 6.420 -21.715 1.00 92.56 99 LYS A O 1
ATOM 809 N N . TYR A 1 100 ? 16.187 5.470 -21.956 1.00 90.88 100 TYR A N 1
ATOM 810 C CA . TYR A 1 100 ? 15.657 5.846 -20.648 1.00 90.88 100 TYR A CA 1
ATOM 811 C C . TYR A 1 100 ? 15.829 4.750 -19.590 1.00 90.88 100 TYR A C 1
ATOM 813 O O . TYR A 1 100 ? 15.393 4.944 -18.457 1.00 90.88 100 TYR A O 1
ATOM 821 N N . ALA A 1 101 ? 16.430 3.604 -19.928 1.00 91.62 101 ALA A N 1
ATOM 822 C CA . ALA A 1 101 ? 16.692 2.537 -18.971 1.00 91.62 101 ALA A CA 1
ATOM 823 C C . ALA A 1 101 ? 17.497 3.067 -17.781 1.00 91.62 101 ALA A C 1
ATOM 825 O O . ALA A 1 101 ? 18.523 3.722 -17.948 1.00 91.62 101 ALA A O 1
ATOM 826 N N . SER A 1 102 ? 17.014 2.781 -16.573 1.00 84.88 102 SER A N 1
ATOM 827 C CA . SER A 1 102 ? 17.690 3.155 -15.337 1.00 84.88 102 SER A CA 1
ATOM 828 C C . SER A 1 102 ? 17.894 1.928 -14.457 1.00 84.88 102 SER A C 1
ATOM 830 O O . SER A 1 102 ? 17.010 1.073 -14.339 1.00 84.88 102 SER A O 1
ATOM 832 N N . ASP A 1 103 ? 19.068 1.842 -13.835 1.00 77.88 103 ASP A N 1
ATOM 833 C CA . ASP A 1 103 ? 19.347 0.908 -12.737 1.00 77.88 103 ASP A CA 1
ATOM 834 C C . ASP A 1 103 ? 18.844 1.437 -11.393 1.00 77.88 103 ASP A C 1
ATOM 836 O O . ASP A 1 103 ? 18.792 0.691 -10.417 1.00 77.88 103 ASP A O 1
ATOM 840 N N . VAL A 1 104 ? 18.464 2.717 -11.318 1.00 75.31 104 VAL A N 1
ATOM 841 C CA . VAL A 1 104 ? 18.062 3.304 -10.048 1.00 75.31 104 VAL A CA 1
ATOM 842 C C . VAL A 1 104 ? 16.656 2.838 -9.702 1.00 75.31 104 VAL A C 1
ATOM 844 O O . VAL A 1 104 ? 15.665 3.196 -10.344 1.00 75.31 104 VAL A O 1
ATOM 847 N N . VAL A 1 105 ? 16.592 2.001 -8.671 1.00 71.69 105 VAL A N 1
ATOM 848 C CA . VAL A 1 105 ? 15.348 1.490 -8.108 1.00 71.69 105 VAL A CA 1
ATOM 849 C C . VAL A 1 105 ? 14.531 2.660 -7.564 1.00 71.69 105 VAL A C 1
ATOM 851 O O . VAL A 1 105 ? 15.061 3.538 -6.887 1.00 71.69 105 VAL A O 1
ATOM 854 N N . CYS A 1 106 ? 13.230 2.682 -7.858 1.00 72.12 106 CYS A N 1
ATOM 855 C CA . CYS A 1 106 ? 12.324 3.693 -7.318 1.00 72.12 106 CYS A CA 1
ATOM 856 C C . CYS A 1 106 ? 12.404 3.705 -5.779 1.00 72.12 106 CYS A C 1
ATOM 858 O O . CYS A 1 106 ? 12.235 2.648 -5.168 1.00 72.12 106 CYS A O 1
ATOM 860 N N . GLY A 1 107 ? 12.631 4.877 -5.166 1.00 70.38 107 GLY A N 1
ATOM 861 C CA . GLY A 1 107 ? 12.814 5.018 -3.711 1.00 70.38 107 GLY A CA 1
ATOM 862 C C . GLY A 1 107 ? 11.724 4.310 -2.906 1.00 70.38 107 GLY A C 1
ATOM 863 O O . GLY A 1 107 ? 12.027 3.452 -2.082 1.00 70.38 107 GLY A O 1
ATOM 864 N N . GLY A 1 108 ? 10.458 4.497 -3.299 1.00 79.12 108 GLY A N 1
ATOM 865 C CA . GLY A 1 108 ? 9.319 3.848 -2.645 1.00 79.12 108 GLY A CA 1
ATOM 866 C C . GLY A 1 108 ? 9.369 2.312 -2.611 1.00 79.12 108 GLY A C 1
ATOM 867 O O . GLY A 1 108 ? 8.795 1.714 -1.706 1.00 79.12 108 GLY A O 1
ATOM 868 N N . PHE A 1 109 ? 10.062 1.644 -3.542 1.00 87.19 109 PHE A N 1
ATOM 869 C CA . PHE A 1 109 ? 10.263 0.189 -3.490 1.00 87.19 109 PHE A CA 1
ATOM 870 C C . PHE A 1 109 ? 11.251 -0.206 -2.388 1.00 87.19 109 PHE A C 1
ATOM 872 O O . PHE A 1 109 ? 10.964 -1.104 -1.595 1.00 87.19 109 PHE A O 1
ATOM 879 N N . VAL A 1 110 ? 12.399 0.476 -2.331 1.00 87.69 110 VAL A N 1
ATOM 880 C CA . VAL A 1 110 ? 13.442 0.236 -1.323 1.00 87.69 110 VAL A CA 1
ATOM 881 C C . VAL A 1 110 ? 12.900 0.551 0.070 1.00 87.69 110 VAL A C 1
ATOM 883 O O . VAL A 1 110 ? 13.026 -0.275 0.976 1.00 87.69 110 VAL A O 1
ATOM 886 N N . ASP A 1 111 ? 12.208 1.682 0.208 1.00 87.69 111 ASP A N 1
ATOM 887 C CA . ASP A 1 111 ? 11.579 2.102 1.458 1.00 87.69 111 ASP A CA 1
ATOM 888 C C . ASP A 1 111 ? 10.513 1.108 1.922 1.00 87.69 111 ASP A C 1
ATOM 890 O O . ASP A 1 111 ? 10.479 0.743 3.095 1.00 87.69 111 ASP A O 1
ATOM 894 N N . THR A 1 112 ? 9.686 0.590 1.006 1.00 91.38 112 THR A N 1
ATOM 895 C CA . THR A 1 112 ? 8.675 -0.418 1.356 1.00 91.38 112 THR A CA 1
ATOM 896 C C . THR A 1 112 ? 9.316 -1.701 1.892 1.00 91.38 112 THR A C 1
ATOM 898 O O . THR A 1 112 ? 8.844 -2.263 2.884 1.00 91.38 112 THR A O 1
ATOM 901 N N . ILE A 1 113 ? 10.393 -2.184 1.264 1.00 93.31 113 ILE A N 1
ATOM 902 C CA . ILE A 1 113 ? 11.096 -3.397 1.713 1.00 93.31 113 ILE A CA 1
ATOM 903 C C . ILE A 1 113 ? 11.701 -3.181 3.099 1.00 93.31 113 ILE A C 1
ATOM 905 O O . ILE A 1 113 ? 11.527 -4.020 3.988 1.00 93.31 113 ILE A O 1
ATOM 909 N N . GLU A 1 114 ? 12.378 -2.053 3.300 1.00 93.38 114 GLU A N 1
ATOM 910 C CA . GLU A 1 114 ? 12.964 -1.710 4.592 1.00 93.38 114 GLU A CA 1
ATOM 911 C C . GLU A 1 114 ? 11.880 -1.542 5.668 1.00 93.38 114 GLU A C 1
ATOM 913 O O . GLU A 1 114 ? 12.035 -2.046 6.782 1.00 93.38 114 GLU A O 1
ATOM 918 N N . ALA A 1 115 ? 10.734 -0.942 5.338 1.00 93.94 115 ALA A N 1
ATOM 919 C CA . ALA A 1 115 ? 9.602 -0.832 6.252 1.00 93.94 115 ALA A CA 1
ATOM 920 C C . ALA A 1 115 ? 9.075 -2.212 6.674 1.00 93.94 115 ALA A C 1
ATOM 922 O O . ALA A 1 115 ? 8.906 -2.476 7.867 1.00 93.94 115 ALA A O 1
ATOM 923 N N . TYR A 1 116 ? 8.887 -3.141 5.731 1.00 95.50 116 TYR A N 1
ATOM 924 C CA . TYR A 1 116 ? 8.500 -4.518 6.055 1.00 95.50 116 TYR A CA 1
ATOM 925 C C . TYR A 1 116 ? 9.542 -5.240 6.915 1.00 95.50 116 TYR A C 1
ATOM 927 O O . TYR A 1 116 ? 9.171 -6.002 7.819 1.00 95.50 116 TYR A O 1
ATOM 935 N N . ARG A 1 117 ? 10.835 -4.990 6.679 1.00 94.88 117 ARG A N 1
ATOM 936 C CA . ARG A 1 117 ? 11.923 -5.526 7.505 1.00 94.88 117 ARG A CA 1
ATOM 937 C C . ARG A 1 117 ? 11.819 -5.015 8.943 1.00 94.88 117 ARG A C 1
ATOM 939 O O . ARG A 1 117 ? 11.858 -5.824 9.872 1.00 94.88 117 ARG A O 1
ATOM 946 N N . ARG A 1 118 ? 11.621 -3.706 9.139 1.00 95.31 118 ARG A N 1
ATOM 947 C CA . ARG A 1 118 ? 11.453 -3.085 10.465 1.00 95.31 118 ARG A CA 1
ATOM 948 C C . ARG A 1 118 ? 10.204 -3.588 11.185 1.00 95.31 118 ARG A C 1
ATOM 950 O O . ARG A 1 118 ? 10.300 -3.986 12.345 1.00 95.31 118 ARG A O 1
ATOM 957 N N . LEU A 1 119 ? 9.063 -3.651 10.494 1.00 95.19 119 LEU A N 1
ATOM 958 C CA . LEU A 1 119 ? 7.812 -4.193 11.037 1.00 95.19 119 LEU A CA 1
ATOM 959 C C . LEU A 1 119 ? 7.974 -5.650 11.488 1.00 95.19 119 LEU A C 1
ATOM 961 O O . LEU A 1 119 ? 7.474 -6.032 12.546 1.00 95.19 119 LEU A O 1
ATOM 965 N N . SER A 1 120 ? 8.694 -6.461 10.709 1.00 94.00 120 SER A N 1
ATOM 966 C CA . SER A 1 120 ? 8.963 -7.862 11.048 1.00 94.00 120 SER A CA 1
ATOM 967 C C . SER A 1 120 ? 9.889 -7.991 12.258 1.00 94.00 120 SER A C 1
ATOM 969 O O . SER A 1 120 ? 9.598 -8.783 13.150 1.00 94.00 120 SER A O 1
ATOM 971 N N . ALA A 1 121 ? 10.951 -7.180 12.336 1.00 94.75 121 ALA A N 1
ATOM 972 C CA . ALA A 1 121 ? 11.869 -7.155 13.478 1.00 94.75 121 ALA A CA 1
ATOM 973 C C . ALA A 1 121 ? 11.174 -6.756 14.795 1.00 94.75 121 ALA A C 1
ATOM 975 O O . ALA A 1 121 ? 11.535 -7.255 15.857 1.00 94.75 121 ALA A O 1
ATOM 976 N N . HIS A 1 122 ? 10.133 -5.921 14.717 1.00 94.88 122 HIS A N 1
ATOM 977 C CA . HIS A 1 122 ? 9.301 -5.523 15.859 1.00 94.88 122 HIS A CA 1
ATOM 978 C C . HIS A 1 122 ? 8.126 -6.475 16.125 1.00 94.88 122 HIS A C 1
ATOM 980 O O . HIS A 1 122 ? 7.246 -6.162 16.924 1.00 94.88 122 HIS A O 1
ATOM 986 N N . ASN A 1 123 ? 8.077 -7.636 15.460 1.00 93.94 123 ASN A N 1
ATOM 987 C CA . ASN A 1 123 ? 6.987 -8.609 15.573 1.00 93.94 123 ASN A CA 1
ATOM 988 C C . ASN A 1 123 ? 5.593 -7.999 15.334 1.00 93.94 123 ASN A C 1
ATOM 990 O O . ASN A 1 123 ? 4.598 -8.462 15.896 1.00 93.94 123 ASN A O 1
ATOM 994 N N . CYS A 1 124 ? 5.496 -6.978 14.476 1.00 93.44 124 CYS A N 1
ATOM 995 C CA . CYS A 1 124 ? 4.232 -6.312 14.201 1.00 93.44 124 CYS A CA 1
ATOM 996 C C . CYS A 1 124 ? 3.244 -7.301 13.565 1.00 93.44 124 CYS A C 1
ATOM 998 O O . CYS A 1 124 ? 3.518 -7.959 12.554 1.00 93.44 124 CYS A O 1
ATOM 1000 N N . GLU A 1 125 ? 2.078 -7.448 14.188 1.00 93.88 125 GLU A N 1
ATOM 1001 C CA . GLU A 1 125 ? 1.056 -8.427 13.807 1.00 93.88 125 GLU A CA 1
ATOM 1002 C C . GLU A 1 125 ? -0.197 -7.800 13.181 1.00 93.88 125 GLU A C 1
ATOM 1004 O O . GLU A 1 125 ? -1.195 -8.496 12.960 1.00 93.88 125 GLU A O 1
ATOM 1009 N N . PHE A 1 126 ? -0.140 -6.496 12.913 1.00 94.50 126 PHE A N 1
ATOM 1010 C CA . PHE A 1 126 ? -1.240 -5.681 12.393 1.00 94.50 126 PHE A CA 1
ATOM 1011 C C . PHE A 1 126 ? -1.107 -5.376 10.898 1.00 94.50 126 PHE A C 1
ATOM 1013 O O . PHE A 1 126 ? -1.923 -4.648 10.342 1.00 94.50 126 PHE A O 1
ATOM 1020 N N . THR A 1 127 ? -0.091 -5.930 10.243 1.00 95.44 127 THR A N 1
ATOM 1021 C CA . THR A 1 127 ? 0.225 -5.704 8.831 1.00 95.44 127 THR A CA 1
ATOM 1022 C C . THR A 1 127 ? 0.209 -7.018 8.049 1.00 95.44 127 THR A C 1
ATOM 1024 O O . THR A 1 127 ? 0.340 -8.098 8.645 1.00 95.44 127 THR A O 1
ATOM 1027 N N . PRO A 1 128 ? 0.063 -6.963 6.713 1.00 95.25 128 PRO A N 1
ATOM 1028 C CA . PRO A 1 128 ? 0.476 -8.038 5.833 1.00 95.25 128 PRO A CA 1
ATOM 1029 C C . PRO A 1 128 ? 1.852 -8.576 6.217 1.00 95.25 128 PRO A C 1
ATOM 1031 O O . PRO A 1 128 ? 2.776 -7.824 6.531 1.00 95.25 128 PRO A O 1
ATOM 1034 N N . LYS A 1 129 ? 2.012 -9.897 6.171 1.00 94.31 129 LYS A N 1
ATOM 1035 C CA . LYS A 1 129 ? 3.324 -10.516 6.317 1.00 94.31 129 LYS A CA 1
ATOM 1036 C C . LYS A 1 129 ? 4.045 -10.445 4.984 1.00 94.31 129 LYS A C 1
ATOM 1038 O O . LYS A 1 129 ? 3.511 -10.881 3.964 1.00 94.31 129 LYS A O 1
ATOM 1043 N N . PHE A 1 130 ? 5.251 -9.898 5.007 1.00 96.00 130 PHE A N 1
ATOM 1044 C CA . PHE A 1 130 ? 6.106 -9.835 3.834 1.00 96.00 130 PHE A CA 1
ATOM 1045 C C . PHE A 1 130 ? 6.482 -11.246 3.382 1.00 96.00 130 PHE A C 1
ATOM 1047 O O . PHE A 1 130 ? 6.855 -12.087 4.200 1.00 96.00 130 PHE A O 1
ATOM 1054 N N . ILE A 1 131 ? 6.349 -11.511 2.086 1.00 96.00 131 ILE A N 1
ATOM 1055 C CA . ILE A 1 131 ? 6.741 -12.785 1.478 1.00 96.00 131 ILE A CA 1
ATOM 1056 C C . ILE A 1 131 ? 8.144 -12.647 0.895 1.00 96.00 131 ILE A C 1
ATOM 1058 O O . ILE A 1 131 ? 8.986 -13.513 1.116 1.00 96.00 131 ILE A O 1
ATOM 1062 N N . GLY A 1 132 ? 8.391 -11.562 0.162 1.00 96.56 132 GLY A N 1
ATOM 1063 C CA . GLY A 1 132 ? 9.666 -11.322 -0.495 1.00 96.56 132 GLY A CA 1
ATOM 1064 C C . GLY A 1 132 ? 9.563 -10.358 -1.670 1.00 96.56 132 GLY A C 1
ATOM 1065 O O . GLY A 1 132 ? 8.488 -9.834 -1.960 1.00 96.56 132 GLY A O 1
ATOM 1066 N N . TYR A 1 133 ? 10.682 -10.131 -2.349 1.00 97.38 133 TYR A N 1
ATOM 1067 C CA . TYR A 1 133 ? 10.791 -9.238 -3.495 1.00 97.38 133 TYR A CA 1
ATOM 1068 C C . TYR A 1 133 ? 11.785 -9.740 -4.545 1.00 97.38 133 TYR A C 1
ATOM 1070 O O . TYR A 1 133 ? 12.603 -10.628 -4.289 1.00 97.38 133 TYR A O 1
ATOM 1078 N N . SER A 1 134 ? 11.710 -9.120 -5.719 1.00 96.44 134 SER A N 1
ATOM 1079 C CA . SER A 1 134 ? 12.695 -9.207 -6.791 1.00 96.44 134 SER A CA 1
ATOM 1080 C C . SER A 1 134 ? 12.854 -7.858 -7.478 1.00 96.44 134 SER A C 1
ATOM 1082 O O . SER A 1 134 ? 11.920 -7.056 -7.555 1.00 96.44 134 SER A O 1
ATOM 1084 N N . HIS A 1 135 ? 14.059 -7.631 -7.985 1.00 94.38 135 HIS A N 1
ATOM 1085 C CA . HIS A 1 135 ? 14.400 -6.504 -8.833 1.00 94.38 135 HIS A CA 1
ATOM 1086 C C . HIS A 1 135 ? 15.089 -7.053 -10.079 1.00 94.38 135 HIS A C 1
ATOM 1088 O O . HIS A 1 135 ? 16.124 -7.710 -9.981 1.00 94.38 135 HIS A O 1
ATOM 1094 N N . GLU A 1 136 ? 14.485 -6.818 -11.233 1.00 93.62 136 GLU A N 1
ATOM 1095 C CA . GLU A 1 136 ? 14.895 -7.367 -12.519 1.00 93.62 136 GLU A CA 1
ATOM 1096 C C . GLU A 1 136 ? 14.923 -6.264 -13.581 1.00 93.62 136 GLU A C 1
ATOM 1098 O O . GLU A 1 136 ? 14.559 -5.107 -13.333 1.00 93.62 136 GLU A O 1
ATOM 1103 N N . LYS A 1 137 ? 15.347 -6.636 -14.790 1.00 94.56 137 LYS A N 1
ATOM 1104 C CA . LYS A 1 137 ? 15.315 -5.782 -15.972 1.00 94.56 137 LYS A CA 1
ATOM 1105 C C . LYS A 1 137 ? 14.250 -6.250 -16.948 1.00 94.56 137 LYS A C 1
ATOM 1107 O O . LYS A 1 137 ? 14.025 -7.445 -17.102 1.00 94.56 137 LYS A O 1
ATOM 1112 N N . GLN A 1 138 ? 13.614 -5.291 -17.607 1.00 94.75 138 GLN A N 1
ATOM 1113 C CA . GLN A 1 138 ? 12.714 -5.561 -18.718 1.00 94.75 138 GLN A CA 1
ATOM 1114 C C . GLN A 1 138 ? 13.501 -6.132 -19.899 1.00 94.75 138 GLN A C 1
ATOM 1116 O O . GLN A 1 138 ? 14.621 -5.690 -20.181 1.00 94.75 138 GLN A O 1
ATOM 1121 N N . ASP A 1 139 ? 12.886 -7.090 -20.583 1.00 94.50 139 ASP A N 1
ATOM 1122 C CA . ASP A 1 139 ? 13.379 -7.670 -21.828 1.00 94.50 139 ASP A CA 1
ATOM 1123 C C . ASP A 1 139 ? 13.288 -6.676 -23.004 1.00 94.50 139 ASP A C 1
ATOM 1125 O O . ASP A 1 139 ? 12.940 -5.501 -22.845 1.00 94.50 139 ASP A O 1
ATOM 1129 N N . ASP A 1 140 ? 13.641 -7.143 -24.200 1.00 95.50 140 ASP A N 1
ATOM 1130 C CA . ASP A 1 140 ? 13.674 -6.320 -25.410 1.00 95.50 140 ASP A CA 1
ATOM 1131 C C . ASP A 1 140 ? 12.286 -5.868 -25.895 1.00 95.50 140 ASP A C 1
ATOM 1133 O O . ASP A 1 140 ? 12.194 -4.864 -26.608 1.00 95.50 140 ASP A O 1
ATOM 1137 N N . ASP A 1 141 ? 11.224 -6.543 -25.448 1.00 91.19 141 ASP A N 1
ATOM 1138 C CA . ASP A 1 141 ? 9.829 -6.229 -25.767 1.00 91.19 141 ASP A CA 1
ATOM 1139 C C . ASP A 1 141 ? 9.180 -5.296 -24.728 1.00 91.19 141 ASP A C 1
ATOM 1141 O O . ASP A 1 141 ? 8.066 -4.798 -24.926 1.00 91.19 141 ASP A O 1
ATOM 1145 N N . GLY A 1 142 ? 9.885 -5.006 -23.631 1.00 92.38 142 GLY A N 1
ATOM 1146 C CA . GLY A 1 142 ? 9.430 -4.116 -22.573 1.00 92.38 142 GLY A CA 1
ATOM 1147 C C . GLY A 1 142 ? 9.120 -2.683 -23.026 1.00 92.38 142 GLY A C 1
ATOM 1148 O O 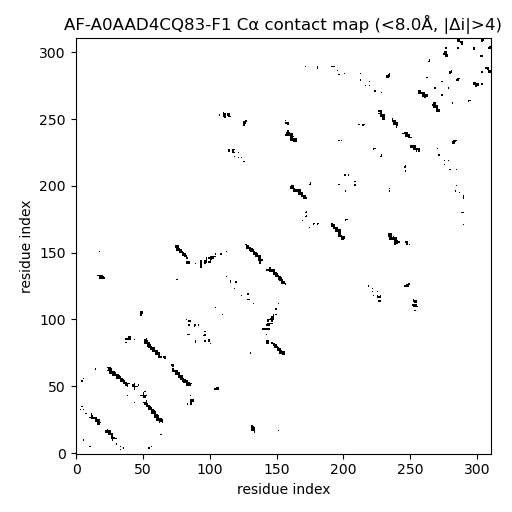. GLY A 1 142 ? 9.528 -2.183 -24.086 1.00 92.38 142 GLY A O 1
ATOM 1149 N N . PHE A 1 143 ? 8.417 -1.950 -22.159 1.00 94.62 143 PHE A N 1
ATOM 1150 C CA . PHE A 1 143 ? 8.170 -0.521 -22.369 1.00 94.62 143 PHE A CA 1
ATOM 1151 C C . PHE A 1 143 ? 9.479 0.268 -22.350 1.00 94.62 143 PHE A C 1
ATOM 1153 O O . PHE A 1 143 ? 9.664 1.174 -23.164 1.00 94.62 143 PHE A O 1
ATOM 1160 N N . VAL A 1 144 ? 10.410 -0.112 -21.476 1.00 94.88 144 VAL A N 1
ATOM 1161 C CA . VAL A 1 144 ? 11.786 0.388 -21.462 1.00 94.88 144 VAL A CA 1
ATOM 1162 C C . VAL A 1 144 ? 12.715 -0.817 -21.451 1.00 94.88 144 VAL A C 1
ATOM 1164 O O . VAL A 1 144 ? 13.005 -1.324 -20.370 1.00 94.88 144 VAL A O 1
ATOM 1167 N N . PRO A 1 145 ? 13.198 -1.291 -22.611 1.00 96.38 145 PRO A N 1
ATOM 1168 C CA . PRO A 1 145 ? 14.152 -2.393 -22.648 1.00 96.38 145 PRO A CA 1
ATOM 1169 C C . PRO A 1 145 ? 15.379 -2.113 -21.780 1.00 96.38 145 PRO A C 1
ATOM 1171 O O . PRO A 1 145 ? 15.975 -1.041 -21.887 1.00 96.38 145 PRO A O 1
ATOM 1174 N N . GLY A 1 146 ? 15.741 -3.044 -20.893 1.00 94.62 146 GLY A N 1
ATOM 1175 C CA . GLY A 1 146 ? 16.804 -2.853 -19.895 1.00 94.62 146 GLY A CA 1
ATOM 1176 C C . GLY A 1 146 ? 16.457 -1.905 -18.733 1.00 94.62 146 GLY A C 1
ATOM 1177 O O . GLY A 1 146 ? 17.267 -1.718 -17.822 1.00 94.62 146 GLY A O 1
ATOM 1178 N N . GLY A 1 147 ? 15.267 -1.303 -18.730 1.00 93.25 147 GLY A N 1
ATOM 1179 C CA . GLY A 1 147 ? 14.719 -0.559 -17.598 1.00 93.25 147 GLY A CA 1
ATOM 1180 C C . GLY A 1 147 ? 14.299 -1.490 -16.464 1.00 93.25 147 GLY A C 1
ATOM 1181 O O . GLY A 1 147 ? 14.216 -2.704 -16.646 1.00 93.25 147 GLY A O 1
ATOM 1182 N N . TYR A 1 148 ? 14.047 -0.950 -15.273 1.00 92.31 148 TYR A N 1
ATOM 1183 C CA . TYR A 1 148 ? 13.715 -1.800 -14.130 1.00 92.31 148 TYR A CA 1
ATOM 1184 C C . TYR A 1 148 ? 12.317 -2.430 -14.232 1.00 92.31 148 TYR A C 1
ATOM 1186 O O . TYR A 1 148 ? 11.359 -1.853 -14.762 1.00 92.31 148 TYR A O 1
ATOM 1194 N N . PHE A 1 149 ? 12.214 -3.612 -13.638 1.00 93.75 149 PHE A N 1
ATOM 1195 C CA . PHE A 1 149 ? 11.003 -4.375 -13.388 1.00 93.75 149 PHE A CA 1
ATOM 1196 C C . PHE A 1 149 ? 11.108 -4.945 -11.970 1.00 93.75 149 PHE A C 1
ATOM 1198 O O . PHE A 1 149 ? 11.854 -5.883 -11.714 1.00 93.75 149 PHE A O 1
ATOM 1205 N N . SER A 1 150 ? 10.442 -4.310 -11.010 1.00 94.62 150 SER A N 1
ATOM 1206 C CA . SER A 1 150 ? 10.552 -4.662 -9.588 1.00 94.62 150 SER A CA 1
ATOM 1207 C C . SER A 1 150 ? 9.206 -5.098 -9.053 1.00 94.62 150 SER A C 1
ATOM 1209 O O . SER A 1 150 ? 8.174 -4.561 -9.447 1.00 94.62 150 SER A O 1
ATOM 1211 N N . TYR A 1 151 ? 9.197 -6.054 -8.140 1.00 96.19 151 TYR A N 1
ATOM 1212 C CA . TYR A 1 151 ? 7.962 -6.489 -7.509 1.00 96.19 151 TYR A CA 1
ATOM 1213 C C . TYR A 1 151 ? 8.222 -7.057 -6.127 1.00 96.19 151 TYR A C 1
ATOM 1215 O O . TYR A 1 151 ? 9.291 -7.589 -5.835 1.00 96.19 151 TYR A O 1
ATOM 1223 N N . TYR A 1 152 ? 7.223 -6.936 -5.266 1.00 96.81 152 TYR A N 1
ATOM 1224 C CA . TYR A 1 152 ? 7.234 -7.526 -3.938 1.00 96.81 152 TYR A CA 1
ATOM 1225 C C . TYR A 1 152 ? 5.874 -8.129 -3.622 1.00 96.81 152 TYR A C 1
ATOM 1227 O O . TYR A 1 152 ? 4.845 -7.690 -4.140 1.00 96.81 152 TYR A O 1
ATOM 1235 N N . ALA A 1 153 ? 5.872 -9.152 -2.774 1.00 97.00 153 ALA A N 1
ATOM 1236 C CA . ALA A 1 153 ? 4.669 -9.852 -2.366 1.00 97.00 153 ALA A CA 1
ATOM 1237 C C . ALA A 1 153 ? 4.498 -9.868 -0.850 1.00 97.00 153 ALA A C 1
ATOM 1239 O O . ALA A 1 153 ? 5.459 -9.870 -0.078 1.00 97.00 153 ALA A O 1
ATOM 1240 N N . TYR A 1 154 ? 3.240 -9.922 -0.435 1.00 96.62 154 TYR A N 1
ATOM 1241 C CA . TYR A 1 154 ? 2.822 -9.953 0.957 1.00 96.62 154 TYR A CA 1
ATOM 1242 C C . TYR A 1 154 ? 1.523 -10.753 1.112 1.00 96.62 154 TYR A C 1
ATOM 1244 O O . TYR A 1 154 ? 0.803 -11.016 0.147 1.00 96.62 154 TYR A O 1
ATOM 1252 N N . THR A 1 155 ? 1.222 -11.205 2.325 1.00 95.31 155 THR A N 1
ATOM 1253 C CA . THR A 1 155 ? -0.007 -11.960 2.602 1.00 95.31 155 THR A CA 1
ATOM 1254 C C . THR A 1 155 ? -1.220 -11.034 2.679 1.00 95.31 155 THR A C 1
ATOM 1256 O O . THR A 1 155 ? -1.112 -9.980 3.301 1.00 95.31 155 THR A O 1
ATOM 1259 N N . PRO A 1 156 ? -2.410 -11.439 2.211 1.00 93.19 156 PRO A N 1
ATOM 1260 C CA . PRO A 1 156 ? -3.626 -10.692 2.516 1.00 93.19 156 PRO A CA 1
ATOM 1261 C C . PRO A 1 156 ? -3.913 -10.701 4.028 1.00 93.19 156 PRO A C 1
ATOM 1263 O O . PRO A 1 156 ? -3.647 -11.693 4.712 1.00 93.19 156 PRO A O 1
ATOM 1266 N N . VAL A 1 157 ? -4.502 -9.620 4.542 1.00 93.81 157 VAL A N 1
ATOM 1267 C CA . VAL A 1 157 ? -5.020 -9.547 5.921 1.00 93.81 157 VAL A CA 1
ATOM 1268 C C . VAL A 1 157 ? -6.542 -9.751 5.944 1.00 93.81 157 VAL A C 1
ATOM 1270 O O . VAL A 1 157 ? -7.220 -9.395 4.974 1.00 93.81 157 VAL A O 1
ATOM 1273 N N . PRO A 1 158 ? -7.103 -10.339 7.018 1.00 94.19 158 PRO A N 1
ATOM 1274 C CA . PRO A 1 158 ? -8.544 -10.533 7.139 1.00 94.19 158 PRO A CA 1
ATOM 1275 C C . PRO A 1 158 ? -9.273 -9.222 7.468 1.00 94.19 158 PRO A C 1
ATOM 1277 O O . PRO A 1 158 ? -8.668 -8.229 7.869 1.00 94.19 158 PRO A O 1
ATOM 1280 N N . GLY A 1 159 ? -10.600 -9.259 7.360 1.00 94.44 159 GLY A N 1
ATOM 1281 C CA . GLY A 1 159 ? -11.477 -8.157 7.746 1.00 94.44 159 GLY A CA 1
ATOM 1282 C C . GLY A 1 159 ? -12.028 -7.360 6.569 1.00 94.44 159 GLY A C 1
ATOM 1283 O O . GLY A 1 159 ? -11.714 -7.615 5.407 1.00 94.44 159 GLY A O 1
ATOM 1284 N N . VAL A 1 160 ? -12.892 -6.404 6.901 1.00 93.88 160 VAL A N 1
ATOM 1285 C CA . VAL A 1 160 ? -13.561 -5.510 5.945 1.00 93.88 160 VAL A CA 1
ATOM 1286 C C . VAL A 1 160 ? -12.989 -4.105 6.102 1.00 93.88 160 VAL A C 1
ATOM 1288 O O . VAL A 1 160 ? -12.723 -3.681 7.230 1.00 93.88 160 VAL A O 1
ATOM 1291 N N . CYS A 1 161 ? -12.792 -3.397 4.988 1.00 94.44 161 CYS A N 1
ATOM 1292 C CA . CYS A 1 161 ? -12.353 -2.003 5.002 1.00 94.44 161 CYS A CA 1
ATOM 1293 C C . CYS A 1 161 ? -13.338 -1.135 5.795 1.00 94.44 161 CYS A C 1
ATOM 1295 O O . CYS A 1 161 ? -14.556 -1.265 5.658 1.00 94.44 161 CYS A O 1
ATOM 1297 N N . LEU A 1 162 ? -12.806 -0.243 6.626 1.00 94.12 162 LEU A N 1
ATOM 1298 C CA . LEU A 1 162 ? -13.596 0.664 7.454 1.00 94.12 162 LEU A CA 1
ATOM 1299 C C . LEU A 1 162 ? -14.236 1.801 6.650 1.00 94.12 162 LEU A C 1
ATOM 1301 O O . LEU A 1 162 ? -15.176 2.435 7.133 1.00 94.12 162 LEU A O 1
ATOM 1305 N N . GLY A 1 163 ? -13.779 2.019 5.419 1.00 90.69 163 GLY A N 1
ATOM 1306 C CA . GLY A 1 163 ? -14.361 2.956 4.473 1.00 90.69 163 GLY A CA 1
ATOM 1307 C C . GLY A 1 163 ? -13.664 2.940 3.127 1.00 90.69 163 GLY A C 1
ATOM 1308 O O . GLY A 1 163 ? -12.976 1.973 2.801 1.00 90.69 163 GLY A O 1
ATOM 1309 N N . ASP A 1 164 ? -13.869 4.000 2.356 1.00 85.44 164 ASP A N 1
ATOM 1310 C CA . ASP A 1 164 ? -13.121 4.269 1.133 1.00 85.44 164 ASP A CA 1
ATOM 1311 C C . ASP A 1 164 ? -12.215 5.513 1.311 1.00 85.44 164 ASP A C 1
ATOM 1313 O O . ASP A 1 164 ? -11.985 5.986 2.429 1.00 85.44 164 ASP A O 1
ATOM 1317 N N . ASN A 1 165 ? -11.616 5.995 0.221 1.00 79.38 165 ASN A N 1
ATOM 1318 C CA . ASN A 1 165 ? -10.793 7.208 0.202 1.00 79.38 165 ASN A CA 1
ATOM 1319 C C . ASN A 1 165 ? -11.567 8.445 -0.300 1.00 79.38 165 ASN A C 1
ATOM 1321 O O . ASN A 1 165 ? -10.952 9.426 -0.721 1.00 79.38 165 ASN A O 1
ATOM 1325 N N . ILE A 1 166 ? -12.900 8.386 -0.296 1.00 76.12 166 ILE A N 1
ATOM 1326 C CA . ILE A 1 166 ? -13.811 9.417 -0.787 1.00 76.12 166 ILE A CA 1
ATOM 1327 C C . ILE A 1 166 ? -14.532 10.041 0.408 1.00 76.12 166 ILE A C 1
ATOM 1329 O O . ILE A 1 166 ? -14.752 9.423 1.451 1.00 76.12 166 ILE A O 1
ATOM 1333 N N . THR A 1 167 ? -14.902 11.306 0.262 1.00 74.25 167 THR A N 1
ATOM 1334 C CA . THR A 1 167 ? -15.713 12.013 1.243 1.00 74.25 167 THR A CA 1
ATOM 1335 C C . THR A 1 167 ? -17.052 12.409 0.640 1.00 74.25 167 THR A C 1
ATOM 1337 O O . THR A 1 167 ? -17.136 12.819 -0.516 1.00 74.25 167 THR A O 1
ATOM 1340 N N . ASP A 1 168 ? -18.102 12.303 1.446 1.00 68.25 168 ASP A N 1
ATOM 1341 C CA . ASP A 1 168 ? -19.435 12.791 1.130 1.00 68.25 168 ASP A CA 1
ATOM 1342 C C . ASP A 1 168 ? -19.689 14.103 1.884 1.00 68.25 168 ASP A C 1
ATOM 1344 O O . ASP A 1 168 ? -19.181 14.335 2.985 1.00 68.25 168 ASP A O 1
ATOM 1348 N N . THR A 1 169 ? -20.484 14.987 1.282 1.00 68.50 169 THR A N 1
ATOM 1349 C CA . THR A 1 169 ? -21.006 16.173 1.970 1.00 68.50 169 THR A CA 1
ATOM 1350 C C . THR A 1 169 ? -22.394 15.839 2.493 1.00 68.50 169 THR A C 1
ATOM 1352 O O . THR A 1 169 ? -23.347 15.782 1.719 1.00 68.50 169 THR A O 1
ATOM 1355 N N . VAL A 1 170 ? -22.508 15.615 3.798 1.00 66.25 170 VAL A N 1
ATOM 1356 C CA . VAL A 1 170 ? -23.763 15.217 4.457 1.00 66.25 170 VAL A CA 1
ATOM 1357 C C . VAL A 1 170 ? -24.303 16.349 5.316 1.00 66.25 170 VAL A C 1
ATOM 1359 O O . VAL A 1 170 ? -23.547 17.246 5.704 1.00 66.25 170 VAL A O 1
ATOM 1362 N N . LYS A 1 171 ? -25.604 16.337 5.636 1.00 66.06 171 LYS A N 1
ATOM 1363 C CA . LYS A 1 171 ? -26.119 17.275 6.639 1.00 66.06 171 LYS A CA 1
ATOM 1364 C C . LYS A 1 171 ? -25.582 16.874 8.007 1.00 66.06 171 LYS A C 1
ATOM 1366 O O . LYS A 1 171 ? -25.598 15.708 8.377 1.00 66.06 171 LYS A O 1
ATOM 1371 N N . THR A 1 172 ? -25.184 17.860 8.794 1.00 63.34 172 THR A N 1
ATOM 1372 C CA . THR A 1 172 ? -24.769 17.713 10.193 1.00 63.34 172 THR A CA 1
ATOM 1373 C C . THR A 1 172 ? -25.732 16.847 11.012 1.00 63.34 172 THR A C 1
ATOM 1375 O O . THR A 1 172 ? -25.290 16.007 11.785 1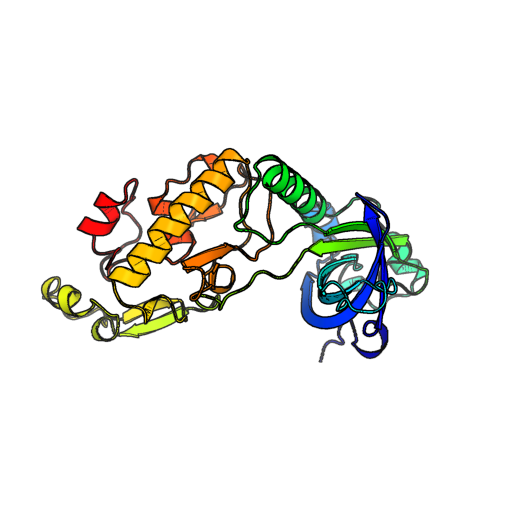.00 63.34 172 THR A O 1
ATOM 1378 N N . SER A 1 173 ? -27.044 17.011 10.818 1.00 59.81 173 SER A N 1
ATOM 1379 C CA . SER A 1 173 ? -28.072 16.251 11.541 1.00 59.81 173 SER A CA 1
ATOM 1380 C C . SER A 1 173 ? -28.111 14.757 11.208 1.00 59.81 173 SER A C 1
ATOM 1382 O O . SER A 1 173 ? -28.757 14.006 11.924 1.00 59.81 173 SER A O 1
ATOM 1384 N N . GLU A 1 174 ? -27.489 14.337 10.105 1.00 65.88 174 GLU A N 1
ATOM 1385 C CA . GLU A 1 174 ? -27.455 12.943 9.636 1.00 65.88 174 GLU A CA 1
ATOM 1386 C C . GLU A 1 174 ? -26.207 12.198 10.140 1.00 65.88 174 GLU A C 1
ATOM 1388 O O . GLU A 1 174 ? -26.098 10.984 9.979 1.00 65.88 174 GLU A O 1
ATOM 1393 N N . ILE A 1 175 ? -25.262 12.906 10.765 1.00 64.06 175 ILE A N 1
ATOM 1394 C CA . ILE A 1 175 ? -24.075 12.308 11.376 1.00 64.06 175 ILE A CA 1
ATOM 1395 C C . ILE A 1 175 ? -24.487 11.762 12.749 1.00 64.06 175 ILE A C 1
ATOM 1397 O O . ILE A 1 175 ? -25.103 12.501 13.517 1.00 64.06 175 ILE A O 1
ATOM 1401 N N . PRO A 1 176 ? -24.175 10.503 13.108 1.00 57.81 176 PRO A N 1
ATOM 1402 C CA . PRO A 1 176 ? -24.449 9.985 14.450 1.00 57.81 176 PRO A CA 1
ATOM 1403 C C . PRO A 1 176 ? -23.813 10.888 15.511 1.00 57.81 176 PRO A C 1
ATOM 1405 O O . PRO A 1 176 ? -22.648 11.219 15.381 1.00 57.81 176 PRO A O 1
ATOM 1408 N N . GLY A 1 177 ? -24.551 11.337 16.529 1.00 57.34 177 GLY A N 1
ATOM 1409 C CA . GLY A 1 177 ? -24.069 12.370 17.466 1.00 57.34 177 GLY A CA 1
ATOM 1410 C C . GLY A 1 177 ? -24.212 13.816 16.962 1.00 57.34 177 GLY A C 1
ATOM 1411 O O . GLY A 1 177 ? -23.920 14.745 17.700 1.00 57.34 177 GLY A O 1
ATOM 1412 N N . GLY A 1 178 ? -24.737 14.028 15.753 1.00 52.94 178 GLY A N 1
ATOM 1413 C CA . GLY A 1 178 ? -25.050 15.331 15.155 1.00 52.94 178 GLY A CA 1
ATOM 1414 C C . GLY A 1 178 ? -26.170 16.107 15.858 1.00 52.94 178 GLY A C 1
ATOM 1415 O O . GLY A 1 178 ? -26.366 17.296 15.614 1.00 52.94 178 GLY A O 1
ATOM 1416 N N . GLU A 1 179 ? -26.915 15.465 16.759 1.00 51.84 179 GLU A N 1
ATOM 1417 C CA . GLU A 1 179 ? -27.960 16.111 17.561 1.00 51.84 179 GLU A CA 1
ATOM 1418 C C . GLU A 1 179 ? -27.379 17.070 18.609 1.00 51.84 179 GLU A C 1
ATOM 1420 O O . GLU A 1 179 ? -27.928 18.156 18.802 1.00 51.84 179 GLU A O 1
ATOM 1425 N N . THR A 1 180 ? -26.219 16.748 19.200 1.00 48.41 180 THR A N 1
ATOM 1426 C CA . THR A 1 180 ? -25.487 17.674 20.087 1.00 48.41 180 THR A CA 1
ATOM 1427 C C . THR A 1 180 ? -24.896 18.858 19.318 1.00 48.41 180 THR A C 1
ATOM 1429 O O . THR A 1 180 ? -24.531 19.868 19.915 1.00 48.41 180 THR A O 1
ATOM 1432 N N . TRP A 1 181 ? -24.864 18.797 17.980 1.00 52.16 181 TRP A N 1
ATOM 1433 C CA . TRP A 1 181 ? -24.343 19.873 17.139 1.00 52.16 181 TRP A CA 1
ATOM 1434 C C . TRP A 1 181 ? -25.344 21.041 17.034 1.00 52.16 181 TRP A C 1
ATOM 1436 O O . TRP A 1 181 ? -24.926 22.178 16.801 1.00 52.16 181 TRP A O 1
ATOM 1446 N N . LYS A 1 182 ? -26.650 20.802 17.274 1.00 42.59 182 LYS A N 1
ATOM 1447 C CA . LYS A 1 182 ? -27.722 21.818 17.180 1.00 42.59 182 LYS A CA 1
ATOM 1448 C C . LYS A 1 182 ? -27.628 22.932 18.225 1.00 42.59 182 LYS A C 1
ATOM 1450 O O . LYS A 1 182 ? -28.082 24.037 17.953 1.00 42.59 182 LYS A O 1
ATOM 1455 N N . GLN A 1 183 ? -27.041 22.686 19.395 1.00 41.34 183 GLN A N 1
ATOM 1456 C CA . GLN A 1 183 ? -27.037 23.675 20.485 1.00 41.34 183 GLN A CA 1
ATOM 1457 C C . GLN A 1 183 ? -25.984 24.776 20.335 1.00 41.34 183 GLN A C 1
ATOM 1459 O O . GLN A 1 183 ? -25.976 25.726 21.112 1.00 41.34 183 GLN A O 1
ATOM 1464 N N . SER A 1 184 ? -25.104 24.688 19.336 1.00 40.22 184 SER A N 1
ATOM 1465 C CA . SER A 1 184 ? -23.978 25.610 19.236 1.00 40.22 184 SER A CA 1
ATOM 1466 C C . SER A 1 184 ? -24.195 26.788 18.276 1.00 40.22 184 SER A C 1
ATOM 1468 O O . SER A 1 184 ? -23.314 27.636 18.198 1.00 40.22 184 SER A O 1
ATOM 1470 N N . TYR A 1 185 ? -25.339 26.947 17.600 1.00 41.28 185 TYR A N 1
ATOM 1471 C CA . TYR A 1 185 ? -25.543 28.075 16.677 1.00 41.28 185 TYR A CA 1
ATOM 1472 C C . TYR A 1 185 ? -26.947 28.678 16.703 1.00 41.28 185 TYR A C 1
ATOM 1474 O O . TYR A 1 185 ? -27.927 28.008 16.406 1.00 41.28 185 TYR A O 1
ATOM 1482 N N . HIS A 1 186 ? -26.986 29.992 16.929 1.00 36.91 186 HIS A N 1
ATOM 1483 C CA . HIS A 1 186 ? -28.118 30.870 16.626 1.00 36.91 186 HIS A CA 1
ATOM 1484 C C . HIS A 1 186 ? -27.924 31.696 15.339 1.00 36.91 186 HIS A C 1
ATOM 1486 O O . HIS A 1 186 ? -28.752 32.551 15.056 1.00 36.91 186 HIS A O 1
ATOM 1492 N N . ASN A 1 187 ? -26.877 31.454 14.535 1.00 37.12 187 ASN A N 1
ATOM 1493 C CA . ASN A 1 187 ? -26.622 32.267 13.341 1.00 37.12 187 ASN A CA 1
ATOM 1494 C C . ASN A 1 187 ? -26.862 31.483 12.047 1.00 37.12 187 ASN A C 1
ATOM 1496 O O . ASN A 1 187 ? -26.101 30.593 11.666 1.00 37.12 187 ASN A O 1
ATOM 1500 N N . GLU A 1 188 ? -27.956 31.865 11.398 1.00 40.56 188 GLU A N 1
ATOM 1501 C CA . GLU A 1 188 ? -28.417 31.484 10.071 1.00 40.56 188 GLU A CA 1
ATOM 1502 C C . GLU A 1 188 ? -27.404 31.940 9.004 1.00 40.56 188 GLU A C 1
ATOM 1504 O O . GLU A 1 188 ? -27.092 33.124 8.901 1.00 40.56 188 GLU A O 1
ATOM 1509 N N . GLY A 1 189 ? -26.860 31.016 8.203 1.00 40.75 189 GLY A N 1
ATOM 1510 C CA . GLY A 1 189 ? -26.090 31.397 7.008 1.00 40.75 189 GLY A CA 1
ATOM 1511 C C . GLY A 1 189 ? -25.172 30.321 6.428 1.00 40.75 189 GLY A C 1
ATOM 1512 O O . GLY A 1 189 ? -25.081 30.187 5.211 1.00 40.75 189 GLY A O 1
ATOM 1513 N N . ALA A 1 190 ? -24.538 29.494 7.263 1.00 46.38 190 ALA A N 1
ATOM 1514 C CA . ALA A 1 190 ? -23.768 28.344 6.790 1.00 46.38 190 ALA A CA 1
ATOM 1515 C C . ALA A 1 190 ? -24.660 27.099 6.842 1.00 46.38 190 ALA A C 1
ATOM 1517 O O . ALA A 1 190 ? -24.949 26.583 7.919 1.00 46.38 190 ALA A O 1
ATOM 1518 N N . MET A 1 191 ? -25.150 26.634 5.687 1.00 47.22 191 MET A N 1
ATOM 1519 C CA . MET A 1 191 ? -25.896 25.373 5.588 1.00 47.22 191 MET A CA 1
ATOM 1520 C C . MET A 1 191 ? -25.112 24.273 6.311 1.00 47.22 191 MET A C 1
ATOM 1522 O O . MET A 1 191 ? -24.024 23.933 5.856 1.00 47.22 191 MET A O 1
ATOM 1526 N N . GLY A 1 192 ? -25.663 23.750 7.415 1.00 55.06 192 GLY A N 1
ATOM 1527 C CA . GLY A 1 192 ? -25.072 22.741 8.303 1.00 55.06 192 GLY A CA 1
ATOM 1528 C C . GLY A 1 192 ? -24.724 21.440 7.586 1.00 55.06 192 GLY A C 1
ATOM 1529 O O . GLY A 1 192 ? -25.436 20.442 7.690 1.00 55.06 192 GLY A O 1
ATOM 1530 N N . ARG A 1 193 ? -23.650 21.483 6.806 1.00 56.19 193 ARG A N 1
ATOM 1531 C CA . ARG A 1 193 ? -23.112 20.410 5.987 1.00 56.19 193 ARG A CA 1
ATOM 1532 C C . ARG A 1 193 ? -21.687 20.144 6.432 1.00 56.19 193 ARG A C 1
ATOM 1534 O O . ARG A 1 193 ? -20.932 21.068 6.725 1.00 56.19 193 ARG A O 1
ATOM 1541 N N . SER A 1 194 ? -21.314 18.877 6.483 1.00 62.34 194 SER A N 1
ATOM 1542 C CA . SER A 1 194 ? -19.983 18.453 6.898 1.00 62.34 194 SER A CA 1
ATOM 1543 C C . SER A 1 194 ? -19.444 17.405 5.940 1.00 62.34 194 SER A C 1
ATOM 1545 O O . SER A 1 194 ? -20.193 16.625 5.356 1.00 62.34 194 SER A O 1
ATOM 1547 N N . THR A 1 195 ? -18.127 17.425 5.761 1.00 66.00 195 THR A N 1
ATOM 1548 C CA . THR A 1 195 ? -17.409 16.461 4.931 1.00 66.00 195 THR A CA 1
ATOM 1549 C C . THR A 1 195 ? -17.086 15.237 5.774 1.00 66.00 195 THR A C 1
ATOM 1551 O O . THR A 1 195 ? -16.298 15.337 6.717 1.00 66.00 195 THR A O 1
ATOM 1554 N N . VAL A 1 196 ? -17.685 14.100 5.435 1.00 70.19 196 VAL A N 1
ATOM 1555 C CA . VAL A 1 196 ? -17.523 12.838 6.158 1.00 70.19 196 VAL A CA 1
ATOM 1556 C C . VAL A 1 196 ? -16.964 11.786 5.200 1.00 70.19 196 VAL A C 1
ATOM 1558 O O . VAL A 1 196 ? -17.483 11.640 4.097 1.00 70.19 196 VAL A O 1
ATOM 1561 N N . PRO A 1 197 ? -15.908 11.053 5.577 1.00 76.62 197 PRO A N 1
ATOM 1562 C CA . PRO A 1 197 ? -15.421 9.893 4.844 1.00 76.62 197 PRO A CA 1
ATOM 1563 C C . PRO A 1 197 ? -16.528 8.886 4.652 1.00 76.62 197 PRO A C 1
ATOM 156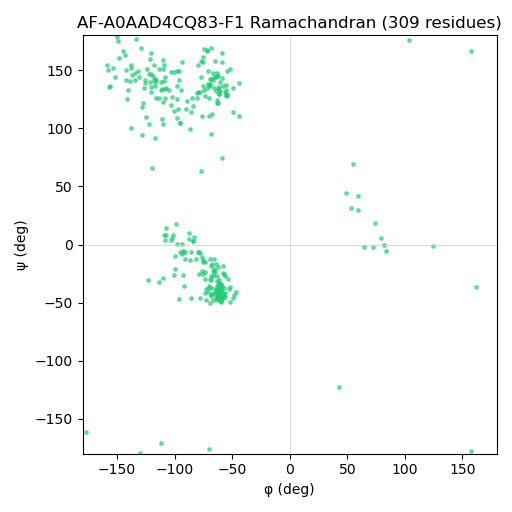5 O O . PRO A 1 197 ? -17.209 8.518 5.616 1.00 76.62 197 PRO A O 1
ATOM 1568 N N . ARG A 1 198 ? -16.668 8.386 3.432 1.00 79.12 198 ARG A N 1
ATOM 1569 C CA . ARG A 1 198 ? -17.581 7.282 3.215 1.00 79.12 198 ARG A CA 1
ATOM 1570 C C . ARG A 1 198 ? -16.999 6.029 3.851 1.00 79.12 198 ARG A C 1
ATOM 1572 O O . ARG A 1 198 ? -15.804 5.742 3.772 1.00 79.12 198 ARG A O 1
ATOM 1579 N N . GLY A 1 199 ? -17.859 5.263 4.507 1.00 82.62 199 GLY A N 1
ATOM 1580 C CA . GLY A 1 199 ? -17.444 4.007 5.095 1.00 82.62 199 GLY A CA 1
ATOM 1581 C C . GLY A 1 199 ? -18.319 3.516 6.218 1.00 82.62 199 GLY A C 1
ATOM 1582 O O . GLY A 1 199 ? -19.127 4.245 6.789 1.00 82.62 199 GLY A O 1
ATOM 1583 N N . VAL A 1 200 ? -18.109 2.251 6.564 1.00 87.69 200 VAL A N 1
ATOM 1584 C CA . VAL A 1 200 ? -18.837 1.607 7.653 1.00 87.69 200 VAL A CA 1
ATOM 1585 C C . VAL A 1 200 ? -18.448 2.181 9.008 1.00 87.69 200 VAL A C 1
ATOM 1587 O O . VAL A 1 200 ? -19.296 2.181 9.890 1.00 87.69 200 VAL A O 1
ATOM 1590 N N . PHE A 1 201 ? -17.231 2.713 9.185 1.00 90.56 201 PHE A N 1
ATOM 1591 C CA . PHE A 1 201 ? -16.742 3.207 10.478 1.00 90.56 201 PHE A CA 1
ATOM 1592 C C . PHE A 1 201 ? -17.704 4.193 11.141 1.00 90.56 201 PHE A C 1
ATOM 1594 O O . PHE A 1 201 ? -18.067 4.006 12.300 1.00 90.56 201 PHE A O 1
ATOM 1601 N N . TRP A 1 202 ? -18.164 5.196 10.393 1.00 85.12 202 TRP A N 1
ATOM 1602 C CA . TRP A 1 202 ? -19.048 6.239 10.914 1.00 85.12 202 TRP A CA 1
ATOM 1603 C C . TRP A 1 202 ? -20.493 5.777 11.116 1.00 85.12 202 TRP A C 1
ATOM 1605 O O . TRP A 1 202 ? -21.232 6.442 11.828 1.00 85.12 202 TRP A O 1
ATOM 1615 N N . SER A 1 203 ? -20.880 4.620 10.571 1.00 84.19 203 SER A N 1
ATOM 1616 C CA . SER A 1 203 ? -22.172 3.975 10.858 1.00 84.19 203 SER A CA 1
ATOM 1617 C C . SER A 1 203 ? -22.154 3.086 12.112 1.00 84.19 203 SER A C 1
ATOM 1619 O O . SER A 1 203 ? -23.192 2.567 12.519 1.00 84.19 203 SER A O 1
ATOM 1621 N N . LEU A 1 204 ? -20.983 2.875 12.725 1.00 87.94 204 LEU A N 1
ATOM 1622 C CA . LEU A 1 204 ? -20.842 2.063 13.934 1.00 87.94 204 LEU A CA 1
ATOM 1623 C C . LEU A 1 204 ? -21.250 2.848 15.190 1.00 87.94 204 LEU A C 1
ATOM 1625 O O . LEU A 1 204 ? -21.104 4.072 15.260 1.00 87.94 204 LEU A O 1
ATOM 1629 N N . SER A 1 205 ? -21.672 2.118 16.228 1.00 89.31 205 SER A N 1
ATOM 1630 C CA . SER A 1 205 ? -21.943 2.710 17.542 1.00 89.31 205 SER A CA 1
ATOM 1631 C C . SER A 1 205 ? -20.701 3.401 18.121 1.00 89.31 205 SER A C 1
ATOM 1633 O O . SER A 1 205 ? -19.559 3.082 17.763 1.00 89.31 205 SER A O 1
ATOM 1635 N N . THR A 1 206 ? -20.918 4.347 19.031 1.00 86.31 206 THR A N 1
ATOM 1636 C CA . THR A 1 206 ? -19.850 5.096 19.710 1.00 86.31 206 THR A CA 1
ATOM 1637 C C . THR A 1 206 ? -18.865 4.167 20.421 1.00 86.31 206 THR A C 1
ATOM 1639 O O . THR A 1 206 ? -17.652 4.322 20.274 1.00 86.31 206 THR A O 1
ATOM 1642 N N . GLU A 1 207 ? -19.359 3.126 21.092 1.00 91.06 207 GLU A N 1
ATOM 1643 C CA . GLU A 1 207 ? -18.536 2.131 21.791 1.00 91.06 207 GLU A CA 1
ATOM 1644 C C . GLU A 1 207 ? -17.648 1.373 20.805 1.00 91.06 207 GLU A C 1
ATOM 1646 O O . GLU A 1 207 ? -16.475 1.108 21.073 1.00 91.06 207 GLU A O 1
ATOM 1651 N N . LYS A 1 208 ? -18.186 1.048 19.624 1.00 92.56 208 LYS A N 1
ATOM 1652 C CA . LYS A 1 208 ? -17.438 0.311 18.609 1.00 92.56 208 LYS A CA 1
ATOM 1653 C C . LYS A 1 208 ? -16.364 1.168 17.948 1.00 92.56 208 LYS A C 1
ATOM 1655 O O . LYS A 1 208 ? -15.265 0.677 17.687 1.00 92.56 208 LYS A O 1
ATOM 1660 N N . ARG A 1 209 ? -16.652 2.449 17.702 1.00 93.31 209 ARG A N 1
ATOM 1661 C CA . ARG A 1 209 ? -15.652 3.411 17.219 1.00 93.31 209 ARG A CA 1
ATOM 1662 C C . ARG A 1 209 ? -14.548 3.620 18.253 1.00 93.31 209 ARG A C 1
ATOM 1664 O O . ARG A 1 209 ? -13.377 3.622 17.880 1.00 93.31 209 ARG A O 1
ATOM 1671 N N . ALA A 1 210 ? -14.894 3.715 19.537 1.00 91.88 210 ALA A N 1
ATOM 1672 C CA . ALA A 1 210 ? -13.921 3.781 20.625 1.00 91.88 210 ALA A CA 1
ATOM 1673 C C . ALA A 1 210 ? -13.032 2.523 20.690 1.00 91.88 210 ALA A C 1
ATOM 1675 O O . ALA A 1 210 ? -11.814 2.648 20.794 1.00 91.88 210 ALA A O 1
ATOM 1676 N N . GLU A 1 211 ? -13.605 1.323 20.531 1.00 95.44 211 GLU A N 1
ATOM 1677 C CA . GLU A 1 211 ? -12.840 0.066 20.459 1.00 95.44 211 GLU A CA 1
ATOM 1678 C C . GLU A 1 211 ? -11.825 0.083 19.302 1.00 95.44 211 GLU A C 1
ATOM 1680 O O . GLU A 1 211 ? -10.657 -0.262 19.490 1.00 95.44 211 GLU A O 1
ATOM 1685 N N . ILE A 1 212 ? -12.246 0.515 18.109 1.00 96.12 212 ILE A N 1
ATOM 1686 C CA . ILE A 1 212 ? -11.368 0.616 16.934 1.00 96.12 212 ILE A CA 1
ATOM 1687 C C . ILE A 1 212 ? -10.249 1.633 17.170 1.00 96.12 212 ILE A C 1
ATOM 1689 O O . ILE A 1 212 ? -9.096 1.327 16.872 1.00 96.12 212 ILE A O 1
ATOM 1693 N N . ARG A 1 213 ? -10.558 2.807 17.737 1.00 95.56 213 ARG A N 1
ATOM 1694 C CA . ARG A 1 213 ? -9.556 3.825 18.095 1.00 95.56 213 ARG A CA 1
ATOM 1695 C C . ARG A 1 213 ? -8.534 3.255 19.085 1.00 95.56 213 ARG A C 1
ATOM 1697 O O . ARG A 1 213 ? -7.343 3.340 18.828 1.00 95.56 213 ARG A O 1
ATOM 1704 N N . ALA A 1 214 ? -8.967 2.565 20.140 1.00 94.38 214 ALA A N 1
ATOM 1705 C CA . ALA A 1 214 ? -8.051 1.935 21.097 1.00 94.38 214 ALA A CA 1
ATOM 1706 C C . ALA A 1 214 ? -7.120 0.894 20.439 1.00 94.38 214 ALA A C 1
ATOM 1708 O O . ALA A 1 214 ? -5.929 0.817 20.750 1.00 94.38 214 ALA A O 1
ATOM 1709 N N . LYS A 1 215 ? -7.629 0.104 19.480 1.00 96.50 215 LYS A N 1
ATOM 1710 C CA . LYS A 1 215 ? -6.775 -0.791 18.681 1.00 96.50 215 LYS A CA 1
ATOM 1711 C C . LYS A 1 215 ? -5.815 -0.009 17.792 1.00 96.50 215 LYS A C 1
ATOM 1713 O O . LYS A 1 215 ? -4.643 -0.363 17.729 1.00 96.50 215 LYS A O 1
ATOM 1718 N N . PHE A 1 216 ? -6.284 1.056 17.152 1.00 96.19 216 PHE A N 1
ATOM 1719 C CA . PHE A 1 216 ? -5.458 1.917 16.317 1.00 96.19 216 PHE A CA 1
ATOM 1720 C C . PHE A 1 216 ? -4.315 2.575 17.105 1.00 96.19 216 PHE A C 1
ATOM 1722 O O . PHE A 1 216 ? -3.201 2.611 16.600 1.00 96.19 216 PHE A O 1
ATOM 1729 N N . GLU A 1 217 ? -4.527 2.990 18.357 1.00 93.94 217 GLU A N 1
ATOM 1730 C CA . GLU A 1 217 ? -3.464 3.515 19.231 1.00 93.94 217 GLU A CA 1
ATOM 1731 C C . GLU A 1 217 ? -2.303 2.532 19.400 1.00 93.94 217 GLU A C 1
ATOM 1733 O O . GLU A 1 217 ? -1.134 2.897 19.264 1.00 93.94 217 GLU A O 1
ATOM 1738 N N . THR A 1 218 ? -2.637 1.261 19.642 1.00 94.12 218 THR A N 1
ATOM 1739 C CA . THR A 1 218 ? -1.646 0.190 19.796 1.00 94.12 218 THR A CA 1
ATOM 1740 C C . THR A 1 218 ? -0.829 0.021 18.513 1.00 94.12 218 THR A C 1
ATOM 1742 O O . THR A 1 218 ? 0.394 -0.106 18.566 1.00 94.12 218 THR A O 1
ATOM 1745 N N . ILE A 1 219 ? -1.495 0.063 17.355 1.00 94.56 219 ILE A N 1
ATOM 1746 C CA . ILE A 1 219 ? -0.842 -0.048 16.045 1.00 94.56 219 ILE A CA 1
ATOM 1747 C C . ILE A 1 219 ? 0.041 1.169 15.777 1.00 94.56 219 ILE A C 1
ATOM 1749 O O . ILE A 1 219 ? 1.197 1.014 15.398 1.00 94.56 219 ILE A O 1
ATOM 1753 N N . HIS A 1 220 ? -0.484 2.371 16.006 1.00 91.25 220 HIS A N 1
ATOM 1754 C CA . HIS A 1 220 ? 0.229 3.625 15.802 1.00 91.25 220 HIS A CA 1
ATOM 1755 C C . HIS A 1 220 ? 1.517 3.669 16.631 1.00 91.25 220 HIS A C 1
ATOM 1757 O O . HIS A 1 220 ? 2.577 3.997 16.104 1.00 91.25 220 HIS A O 1
ATOM 1763 N N . LYS A 1 221 ? 1.458 3.258 17.905 1.00 90.81 221 LYS A N 1
ATOM 1764 C CA . LYS A 1 221 ? 2.654 3.126 18.744 1.00 90.81 221 LYS A CA 1
ATOM 1765 C C . LYS A 1 221 ? 3.656 2.132 18.151 1.00 90.81 221 LYS A C 1
ATOM 1767 O O . LYS A 1 221 ? 4.814 2.490 17.987 1.00 90.81 221 LYS A O 1
ATOM 1772 N N . ALA A 1 222 ? 3.208 0.934 17.771 1.00 92.75 222 ALA A N 1
ATOM 1773 C CA . ALA A 1 222 ? 4.084 -0.083 17.186 1.00 92.75 222 ALA A CA 1
ATOM 1774 C C . ALA A 1 222 ? 4.766 0.390 15.887 1.00 92.75 222 ALA A C 1
ATOM 1776 O O . ALA A 1 222 ? 5.918 0.051 15.635 1.00 92.75 222 ALA A O 1
ATOM 1777 N N . PHE A 1 223 ? 4.071 1.185 15.072 1.00 92.00 223 PHE A N 1
ATOM 1778 C CA . PHE A 1 223 ? 4.616 1.767 13.845 1.00 92.00 223 PHE A CA 1
ATOM 1779 C C . PHE A 1 223 ? 5.686 2.817 14.147 1.00 92.00 223 PHE A C 1
ATOM 1781 O O . PHE A 1 223 ? 6.763 2.772 13.553 1.00 92.00 223 PHE A O 1
ATOM 1788 N N . ARG A 1 224 ? 5.435 3.706 15.119 1.00 87.94 224 ARG A N 1
ATOM 1789 C CA . ARG A 1 224 ? 6.436 4.689 15.557 1.00 87.94 224 ARG A CA 1
ATOM 1790 C C . ARG A 1 224 ? 7.669 4.028 16.158 1.00 87.94 224 ARG A C 1
ATOM 1792 O O . ARG A 1 224 ? 8.775 4.395 15.780 1.00 87.94 224 ARG A O 1
ATOM 1799 N N . ASP A 1 225 ? 7.481 3.035 17.025 1.00 90.19 225 ASP A N 1
ATOM 1800 C CA . ASP A 1 225 ? 8.585 2.282 17.630 1.00 90.19 225 ASP A CA 1
ATOM 1801 C C . ASP A 1 225 ? 9.421 1.577 16.544 1.00 90.19 225 ASP A C 1
ATOM 1803 O O . ASP A 1 225 ? 10.646 1.538 16.626 1.00 90.19 225 ASP A O 1
ATOM 1807 N N . ALA A 1 226 ? 8.773 1.101 15.474 1.0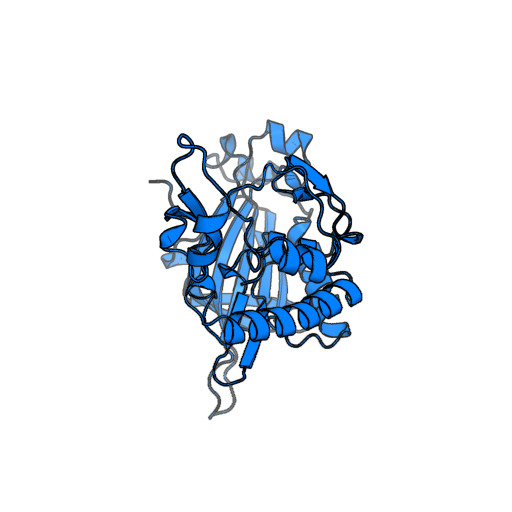0 91.19 226 ALA A N 1
ATOM 1808 C CA . ALA A 1 226 ? 9.442 0.509 14.320 1.00 91.19 226 ALA A CA 1
ATOM 1809 C C . ALA A 1 226 ? 10.049 1.529 13.337 1.00 91.19 226 ALA A C 1
ATOM 1811 O O . ALA A 1 226 ? 10.714 1.114 12.388 1.00 91.19 226 ALA A O 1
ATOM 1812 N N . GLY A 1 227 ? 9.822 2.836 13.510 1.00 90.44 227 GLY A N 1
ATOM 1813 C CA . GLY A 1 227 ? 10.246 3.865 12.555 1.00 90.44 227 GLY A CA 1
ATOM 1814 C C . GLY A 1 227 ? 9.634 3.666 11.166 1.00 90.44 227 GLY A C 1
ATOM 1815 O O . GLY A 1 227 ? 10.347 3.749 10.163 1.00 90.44 227 GLY A O 1
ATOM 1816 N N . VAL A 1 228 ? 8.345 3.319 11.122 1.00 90.44 228 VAL A N 1
ATOM 1817 C CA . VAL A 1 228 ? 7.570 3.066 9.902 1.00 90.44 228 VAL A CA 1
ATOM 1818 C C . VAL A 1 228 ? 6.319 3.932 9.898 1.00 90.44 228 VAL A C 1
ATOM 1820 O O . VAL A 1 228 ? 5.658 4.094 10.921 1.00 90.44 228 VAL A O 1
ATOM 1823 N N . ASP A 1 229 ? 5.957 4.442 8.727 1.00 86.94 229 ASP A N 1
ATOM 1824 C CA . ASP A 1 229 ? 4.672 5.095 8.497 1.00 86.94 229 ASP A CA 1
ATOM 1825 C C . ASP A 1 229 ? 3.994 4.519 7.247 1.00 86.94 229 ASP A C 1
ATOM 1827 O O . ASP A 1 229 ? 4.466 3.584 6.598 1.00 86.94 229 ASP A O 1
ATOM 1831 N N . VAL A 1 230 ? 2.824 5.059 6.946 1.00 86.31 230 VAL A N 1
ATOM 1832 C CA . VAL A 1 230 ? 1.950 4.642 5.868 1.00 86.31 230 VAL A CA 1
ATOM 1833 C C . VAL A 1 230 ? 1.792 5.778 4.874 1.00 86.31 230 VAL A C 1
ATOM 1835 O O . VAL A 1 230 ? 1.564 6.943 5.232 1.00 86.31 230 VAL A O 1
ATOM 1838 N N . HIS A 1 231 ? 1.863 5.422 3.598 1.00 75.88 231 HIS A N 1
ATOM 1839 C CA . HIS A 1 231 ? 1.494 6.314 2.518 1.00 75.88 231 HIS A CA 1
ATOM 1840 C C . HIS A 1 231 ? -0.035 6.364 2.386 1.00 75.88 231 HIS A C 1
ATOM 1842 O O . HIS A 1 231 ? -0.682 5.319 2.324 1.00 75.88 231 HIS A O 1
ATOM 1848 N N . TRP A 1 232 ? -0.611 7.571 2.313 1.00 73.38 232 TRP A N 1
ATOM 1849 C CA . TRP A 1 232 ? -2.057 7.785 2.125 1.00 73.38 232 TRP A CA 1
ATOM 1850 C C . TRP A 1 232 ? -2.943 7.075 3.165 1.00 73.38 232 TRP A C 1
ATOM 1852 O O . TRP A 1 232 ? -3.673 6.130 2.866 1.00 73.38 232 TRP A O 1
ATOM 1862 N N . ALA A 1 233 ? -2.878 7.564 4.401 1.00 82.44 233 ALA A N 1
ATOM 1863 C CA . ALA A 1 233 ? -3.681 7.095 5.525 1.00 82.44 233 ALA A CA 1
ATOM 1864 C C . ALA A 1 233 ? -5.174 7.438 5.359 1.00 82.44 233 ALA A C 1
ATOM 1866 O O . ALA A 1 233 ? -5.617 8.525 5.715 1.00 82.44 233 ALA A O 1
ATOM 1867 N N . TYR A 1 234 ? -5.953 6.494 4.836 1.00 86.19 234 TYR A N 1
ATOM 1868 C CA . TYR A 1 234 ? -7.406 6.599 4.691 1.00 86.19 234 TYR A CA 1
ATOM 1869 C C . TYR A 1 234 ? -8.103 5.364 5.280 1.00 86.19 234 TYR A C 1
ATOM 1871 O O . TYR A 1 234 ? -7.464 4.356 5.597 1.00 86.19 234 TYR A O 1
ATOM 1879 N N . LEU A 1 235 ? -9.432 5.424 5.414 1.00 90.25 235 LEU A N 1
ATOM 1880 C CA . LEU A 1 235 ? -10.225 4.320 5.968 1.00 90.25 235 LEU A CA 1
ATOM 1881 C C . LEU A 1 235 ? -10.197 3.055 5.096 1.00 90.25 235 LEU A C 1
ATOM 1883 O O . LEU A 1 235 ? -10.392 1.958 5.623 1.00 90.25 235 LEU A O 1
ATOM 1887 N N . ASP A 1 236 ? -9.911 3.175 3.797 1.00 90.88 236 ASP A N 1
ATOM 1888 C CA . ASP A 1 236 ? -9.757 2.031 2.887 1.00 90.88 236 ASP A CA 1
ATOM 1889 C C . ASP A 1 236 ? -8.546 1.150 3.232 1.00 90.88 236 ASP A C 1
ATOM 1891 O O . ASP A 1 236 ? -8.520 -0.033 2.887 1.00 90.88 236 ASP A O 1
ATOM 1895 N N . LYS A 1 237 ? -7.572 1.703 3.965 1.00 93.88 237 LYS A N 1
ATOM 1896 C CA . LYS A 1 237 ? -6.388 0.990 4.460 1.00 93.88 237 LYS A CA 1
ATOM 1897 C C . LYS A 1 237 ? -6.612 0.299 5.796 1.00 93.88 237 LYS A C 1
ATOM 1899 O O . LYS A 1 237 ? -5.787 -0.516 6.200 1.00 93.88 237 LYS A O 1
ATOM 1904 N N . LEU A 1 238 ? -7.701 0.609 6.496 1.00 96.00 238 LEU A N 1
ATOM 1905 C CA . LEU A 1 238 ? -8.017 0.025 7.793 1.00 96.00 238 LEU A CA 1
ATOM 1906 C C . LEU A 1 238 ? -8.994 -1.133 7.626 1.00 96.00 238 LEU A C 1
ATOM 1908 O O . LEU A 1 238 ? -10.137 -0.934 7.225 1.00 96.00 238 LEU A O 1
ATOM 1912 N N . LYS A 1 239 ? -8.567 -2.347 7.977 1.00 96.44 239 LYS A N 1
ATOM 1913 C CA . LYS A 1 239 ? -9.389 -3.559 7.900 1.00 96.44 239 LYS A CA 1
ATOM 1914 C C . LYS A 1 239 ? -9.754 -4.064 9.284 1.00 96.44 239 LYS A C 1
ATOM 1916 O O . LYS A 1 239 ? -8.885 -4.368 10.100 1.00 96.44 239 LYS A O 1
ATOM 1921 N N . TRP A 1 240 ? -11.052 -4.177 9.542 1.00 96.94 240 TRP A N 1
ATOM 1922 C CA . TRP A 1 240 ? -11.579 -4.672 10.808 1.00 96.94 240 TRP A CA 1
ATOM 1923 C C . TRP A 1 240 ? -12.008 -6.137 10.697 1.00 96.94 240 TRP A C 1
ATOM 1925 O O . TRP A 1 240 ? -12.963 -6.474 9.993 1.00 96.94 240 TRP A O 1
ATOM 1935 N N . ASP A 1 241 ? -11.321 -7.015 11.427 1.00 96.44 241 ASP A N 1
ATOM 1936 C CA . ASP A 1 241 ? -11.733 -8.401 11.638 1.00 96.44 241 ASP A CA 1
ATOM 1937 C C . ASP A 1 241 ? -12.684 -8.457 12.841 1.00 96.44 241 ASP A C 1
ATOM 1939 O O . ASP A 1 241 ? -12.266 -8.449 14.003 1.00 96.44 241 ASP A O 1
ATOM 1943 N N . LYS A 1 242 ? -13.990 -8.515 12.555 1.00 93.12 242 LYS A N 1
ATOM 1944 C CA . LYS A 1 242 ? -15.039 -8.557 13.583 1.00 93.12 242 LYS A CA 1
ATOM 1945 C C . LYS A 1 242 ? -14.951 -9.804 14.464 1.00 93.12 242 LYS A C 1
ATOM 1947 O O . LYS A 1 242 ? -15.255 -9.699 15.650 1.00 93.12 242 LYS A O 1
ATOM 1952 N N . ALA A 1 243 ? -14.546 -10.949 13.912 1.00 94.88 243 ALA A N 1
ATOM 1953 C CA . ALA A 1 243 ? -14.480 -12.207 14.650 1.00 94.88 243 ALA A CA 1
ATOM 1954 C C . ALA A 1 243 ? -13.337 -12.186 15.671 1.00 94.88 243 ALA A C 1
ATOM 1956 O O . ALA A 1 243 ? -13.513 -12.616 16.808 1.00 94.88 243 ALA A O 1
ATOM 1957 N N . LYS A 1 244 ? -12.186 -11.626 15.284 1.00 95.25 244 LYS A N 1
ATOM 1958 C CA . LYS A 1 244 ? -11.006 -11.523 16.156 1.00 95.25 244 LYS A CA 1
ATOM 1959 C C . LYS A 1 244 ? -10.920 -10.215 16.937 1.00 95.25 244 LYS A C 1
ATOM 1961 O O . LYS A 1 244 ? -10.008 -10.062 17.744 1.00 95.25 244 LYS A O 1
ATOM 1966 N N . LYS A 1 245 ? -11.830 -9.268 16.681 1.00 95.00 245 LYS A N 1
ATOM 1967 C CA . LYS A 1 245 ? -11.782 -7.890 17.202 1.00 95.00 245 LYS A CA 1
ATOM 1968 C C . LYS A 1 245 ? -10.404 -7.251 16.990 1.00 95.00 245 LYS A C 1
ATOM 1970 O O . LYS A 1 245 ? -9.823 -6.648 17.897 1.00 95.00 245 LYS A O 1
ATOM 1975 N N . LYS A 1 246 ? -9.859 -7.449 15.788 1.00 96.31 246 LYS A N 1
ATOM 1976 C CA . LYS A 1 246 ? -8.503 -7.037 15.429 1.00 96.31 246 LYS A CA 1
ATOM 1977 C C . LYS A 1 246 ? -8.540 -6.072 14.254 1.00 96.31 246 LYS A C 1
ATOM 1979 O O . LYS A 1 246 ? -9.261 -6.290 13.282 1.00 96.31 246 LYS A O 1
ATOM 1984 N N . LEU A 1 247 ? -7.758 -5.007 14.379 1.00 97.50 247 LEU A N 1
ATOM 1985 C CA . LEU A 1 247 ? -7.559 -4.012 13.339 1.00 97.50 247 LEU A CA 1
ATOM 1986 C C . LEU A 1 247 ? -6.253 -4.323 12.605 1.00 97.50 247 LEU A C 1
ATOM 1988 O O . LEU A 1 247 ? -5.243 -4.641 13.235 1.00 97.50 247 LEU A O 1
ATOM 1992 N N . TYR A 1 248 ? -6.298 -4.235 11.283 1.00 97.44 248 TYR A N 1
ATOM 1993 C CA . TYR A 1 248 ? -5.149 -4.373 10.404 1.00 97.44 248 TYR A CA 1
ATOM 1994 C C . TYR A 1 248 ? -5.000 -3.112 9.557 1.00 97.44 248 TYR A C 1
ATOM 1996 O O . TYR A 1 248 ? -5.996 -2.500 9.172 1.00 97.44 248 TYR A O 1
ATOM 2004 N N . ILE A 1 249 ? -3.760 -2.753 9.246 1.00 96.06 249 ILE A N 1
ATOM 2005 C CA . ILE A 1 249 ? -3.429 -1.740 8.248 1.00 96.06 249 ILE A CA 1
ATOM 2006 C C . ILE A 1 249 ? -2.963 -2.490 7.007 1.00 96.06 249 ILE A C 1
ATOM 2008 O O . ILE A 1 249 ? -1.984 -3.216 7.105 1.00 96.06 249 ILE A O 1
ATOM 2012 N N . ASP A 1 250 ? -3.634 -2.321 5.872 1.00 93.81 250 ASP A N 1
ATOM 2013 C CA . ASP A 1 250 ? -3.273 -2.897 4.571 1.00 93.81 250 ASP A CA 1
ATOM 2014 C C . ASP A 1 250 ? -2.965 -1.762 3.591 1.00 93.81 250 ASP A C 1
ATOM 2016 O O . ASP A 1 250 ? -3.866 -1.175 2.986 1.00 93.81 250 ASP A O 1
ATOM 2020 N N . ALA A 1 251 ? -1.692 -1.374 3.528 1.00 90.75 251 ALA A N 1
ATOM 2021 C CA . ALA A 1 251 ? -1.251 -0.166 2.844 1.00 90.75 251 ALA A CA 1
ATOM 2022 C C . ALA A 1 251 ? 0.169 -0.301 2.280 1.00 90.75 251 ALA A C 1
ATOM 2024 O O . ALA A 1 251 ? 0.834 -1.319 2.456 1.00 90.75 251 ALA A O 1
ATOM 2025 N N . VAL A 1 252 ? 0.634 0.761 1.618 1.00 87.38 252 VAL A N 1
ATOM 2026 C CA . VAL A 1 252 ? 2.049 0.924 1.269 1.00 87.38 252 VAL A CA 1
ATOM 2027 C C . VAL A 1 252 ? 2.760 1.552 2.465 1.00 87.38 252 VAL A C 1
ATOM 2029 O O . VAL A 1 252 ? 2.326 2.594 2.963 1.00 87.38 252 VAL A O 1
ATOM 2032 N N . TYR A 1 253 ? 3.824 0.900 2.925 1.00 91.25 253 TYR A N 1
ATOM 2033 C CA . TYR A 1 253 ? 4.622 1.338 4.067 1.00 91.25 253 TYR A CA 1
ATOM 2034 C C . TYR A 1 253 ? 5.864 2.083 3.604 1.00 91.25 253 TYR A C 1
ATOM 2036 O O . TYR A 1 253 ? 6.411 1.782 2.548 1.00 91.25 253 TYR A O 1
ATOM 2044 N N . ASP A 1 254 ? 6.310 3.023 4.419 1.00 86.06 254 ASP A N 1
ATOM 2045 C CA . ASP A 1 254 ? 7.479 3.847 4.150 1.00 86.06 254 ASP A CA 1
ATOM 2046 C C . ASP A 1 254 ? 8.311 3.993 5.432 1.00 86.06 254 ASP A C 1
ATOM 2048 O O . ASP A 1 254 ? 7.806 3.867 6.551 1.00 86.06 254 ASP A O 1
ATOM 2052 N N . THR A 1 255 ? 9.603 4.237 5.261 1.00 84.69 255 THR A N 1
ATOM 2053 C CA . THR A 1 255 ? 10.565 4.510 6.329 1.00 84.69 255 THR A CA 1
ATOM 2054 C C . THR A 1 255 ? 10.846 5.998 6.484 1.00 84.69 255 THR A C 1
ATOM 2056 O O . THR A 1 255 ? 11.470 6.400 7.468 1.00 84.69 255 THR A O 1
ATOM 2059 N N . ASN A 1 256 ? 10.366 6.817 5.545 1.00 69.44 256 ASN A N 1
ATOM 2060 C CA . ASN A 1 256 ? 10.532 8.259 5.528 1.00 69.44 256 ASN A CA 1
ATOM 2061 C C . ASN A 1 256 ? 9.592 8.958 6.529 1.00 69.44 256 ASN A C 1
ATOM 2063 O O . ASN A 1 256 ? 8.706 9.742 6.182 1.00 69.44 256 ASN A O 1
ATOM 2067 N N . VAL A 1 257 ? 9.792 8.666 7.815 1.00 58.59 257 VAL A N 1
ATOM 2068 C CA . VAL A 1 257 ? 9.113 9.328 8.943 1.00 58.59 257 VAL A CA 1
ATOM 2069 C C . VAL A 1 257 ? 9.457 10.825 9.039 1.00 58.59 257 VAL A C 1
ATOM 2071 O O . VAL A 1 257 ? 8.736 11.600 9.670 1.00 58.59 257 VAL A O 1
ATOM 2074 N N . SER A 1 258 ? 10.519 11.268 8.370 1.00 48.69 258 SER A N 1
ATOM 2075 C CA . SER A 1 258 ? 10.942 12.666 8.330 1.00 48.69 258 SER A CA 1
ATOM 2076 C C . SER A 1 258 ? 10.338 13.454 7.161 1.00 48.69 258 SER A C 1
ATOM 2078 O O . SER A 1 258 ? 10.367 14.688 7.203 1.00 48.69 258 SER A O 1
ATOM 2080 N N . ALA A 1 259 ? 9.722 12.805 6.161 1.00 53.75 259 ALA A N 1
ATOM 2081 C CA . ALA A 1 259 ? 9.075 13.500 5.050 1.00 53.75 259 ALA A CA 1
ATOM 2082 C C . ALA A 1 259 ? 7.923 14.387 5.543 1.00 53.75 259 ALA A C 1
ATOM 2084 O O . ALA A 1 259 ? 7.034 13.914 6.269 1.00 53.75 259 ALA A O 1
ATOM 2085 N N . PRO A 1 260 ? 7.890 15.665 5.132 1.00 51.19 260 PRO A N 1
ATOM 2086 C CA . PRO A 1 260 ? 6.821 16.550 5.528 1.00 51.19 260 PRO A CA 1
ATOM 2087 C C . PRO A 1 260 ? 5.504 16.127 4.859 1.00 51.19 260 PRO A C 1
ATOM 2089 O O . PRO A 1 260 ? 5.464 15.825 3.668 1.00 51.19 260 PRO A O 1
ATOM 2092 N N . PHE A 1 261 ? 4.404 16.123 5.609 1.00 55.72 261 PHE A N 1
ATOM 2093 C CA . PHE A 1 261 ? 3.053 15.957 5.070 1.00 55.72 261 PHE A CA 1
ATOM 2094 C C . PHE A 1 261 ? 2.237 17.232 5.265 1.00 55.72 261 PHE A C 1
ATOM 2096 O O . PHE A 1 261 ? 2.477 17.999 6.198 1.00 55.72 261 PHE A O 1
ATOM 2103 N N . VAL A 1 262 ? 1.278 17.458 4.369 1.00 48.97 262 VAL A N 1
ATOM 2104 C CA . VAL A 1 262 ? 0.380 18.613 4.421 1.00 48.97 262 VAL A CA 1
ATOM 2105 C C . VAL A 1 262 ? -0.851 18.237 5.239 1.00 48.97 262 VAL A C 1
ATOM 2107 O O . VAL A 1 262 ? -1.601 17.331 4.871 1.00 48.97 262 VAL A O 1
ATOM 2110 N N . LEU A 1 263 ? -1.049 18.917 6.366 1.00 52.34 263 LEU A N 1
ATOM 2111 C CA . LEU A 1 263 ? -2.292 18.839 7.130 1.00 52.34 263 LEU A CA 1
ATOM 2112 C C .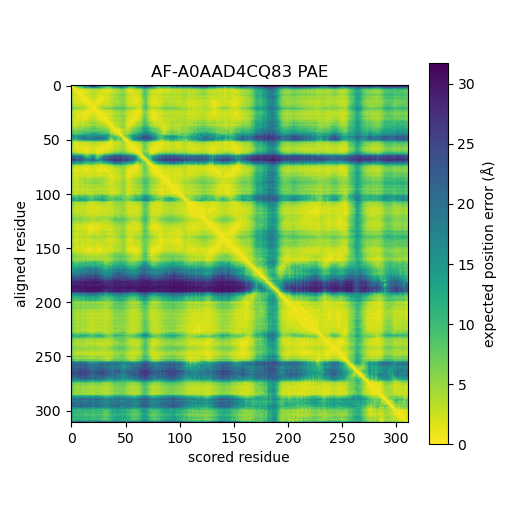 LEU A 1 263 ? -3.427 19.566 6.395 1.00 52.34 263 LEU A C 1
ATOM 2114 O O . LEU A 1 263 ? -3.204 20.344 5.470 1.00 52.34 263 LEU A O 1
ATOM 2118 N N . ARG A 1 264 ? -4.674 19.356 6.837 1.00 47.41 264 ARG A N 1
ATOM 2119 C CA . ARG A 1 264 ? -5.866 20.012 6.263 1.00 47.41 264 ARG A CA 1
ATOM 2120 C C . ARG A 1 264 ? -5.807 21.553 6.317 1.00 47.41 264 ARG A C 1
ATOM 2122 O O . ARG A 1 264 ? -6.523 22.203 5.567 1.00 47.41 264 ARG A O 1
ATOM 2129 N N . ASP A 1 265 ? -4.946 22.120 7.163 1.00 48.91 265 ASP A N 1
ATOM 2130 C CA . ASP A 1 265 ? -4.670 23.560 7.279 1.00 48.91 265 ASP A CA 1
ATOM 2131 C C . ASP A 1 265 ? -3.629 24.083 6.262 1.00 48.91 265 ASP A C 1
ATOM 2133 O O . ASP A 1 265 ? -3.252 25.254 6.309 1.00 48.91 265 ASP A O 1
ATOM 2137 N N . GLY A 1 266 ? -3.138 23.227 5.357 1.00 43.09 266 GLY A N 1
ATOM 2138 C CA . GLY A 1 266 ? -2.157 23.577 4.330 1.00 43.09 266 GLY A CA 1
ATOM 2139 C C . GLY A 1 266 ? -0.707 23.642 4.821 1.00 43.09 266 GLY A C 1
ATOM 2140 O O . GLY A 1 266 ? 0.169 24.026 4.046 1.00 43.09 266 GLY A O 1
ATOM 2141 N N . ARG A 1 267 ? -0.415 23.278 6.079 1.00 49.00 267 ARG A N 1
ATOM 2142 C CA . ARG A 1 267 ? 0.943 23.360 6.645 1.00 49.00 267 ARG A CA 1
ATOM 2143 C C . ARG A 1 267 ? 1.691 22.032 6.567 1.00 49.00 267 ARG A C 1
ATOM 2145 O O . ARG A 1 267 ? 1.128 20.971 6.831 1.00 49.00 267 ARG A O 1
ATOM 2152 N N . TYR A 1 268 ? 2.989 22.124 6.276 1.00 43.91 268 TYR A N 1
ATOM 2153 C CA . TYR A 1 268 ? 3.935 21.009 6.294 1.00 43.91 268 TYR A CA 1
ATOM 2154 C C . TYR A 1 268 ? 4.290 20.610 7.731 1.00 43.91 268 TYR A C 1
ATOM 2156 O O . TYR A 1 268 ? 4.621 21.472 8.549 1.00 43.91 268 TYR A O 1
ATOM 2164 N N . ARG A 1 269 ? 4.258 19.311 8.043 1.00 56.62 269 ARG A N 1
ATOM 2165 C CA . ARG A 1 269 ? 4.753 18.762 9.315 1.00 56.62 269 ARG A CA 1
ATOM 2166 C C . ARG A 1 269 ? 5.558 17.491 9.124 1.00 56.62 269 ARG A C 1
ATOM 2168 O O . ARG A 1 269 ? 5.220 16.682 8.273 1.00 56.62 269 ARG A O 1
ATOM 2175 N N . HIS A 1 270 ? 6.568 17.297 9.965 1.00 54.22 270 HIS A N 1
ATOM 2176 C CA . HIS A 1 270 ? 7.353 16.063 10.019 1.00 54.22 270 HIS A CA 1
ATOM 2177 C C . HIS A 1 270 ? 6.603 14.986 10.814 1.00 54.22 270 HIS A C 1
ATOM 2179 O O . HIS A 1 270 ? 6.119 15.263 11.920 1.00 54.22 270 HIS A O 1
ATOM 2185 N N . ARG A 1 271 ? 6.508 13.766 10.263 1.00 60.50 271 ARG A N 1
ATOM 2186 C CA . ARG A 1 271 ? 5.704 12.661 10.831 1.00 60.50 271 ARG A CA 1
ATOM 2187 C C . ARG A 1 271 ? 6.247 12.180 12.182 1.00 60.50 271 ARG A C 1
ATOM 2189 O O . ARG A 1 271 ? 5.469 11.756 13.027 1.00 60.50 271 ARG A O 1
ATOM 2196 N N . GLU A 1 272 ? 7.537 12.376 12.452 1.00 59.94 272 GLU A N 1
ATOM 2197 C CA . GLU A 1 272 ? 8.176 12.099 13.753 1.00 59.94 272 GLU A CA 1
ATOM 2198 C C . GLU A 1 272 ? 7.534 12.825 14.949 1.00 59.94 272 GLU A C 1
ATOM 2200 O O . GLU A 1 272 ? 7.580 12.332 16.075 1.00 59.94 272 GLU A O 1
ATOM 2205 N N . THR A 1 273 ? 6.898 13.978 14.719 1.00 69.69 273 THR A N 1
ATOM 2206 C CA . THR A 1 273 ? 6.269 14.787 15.782 1.00 69.69 273 THR A CA 1
ATOM 2207 C C . THR A 1 273 ? 4.745 14.642 15.841 1.00 69.69 273 THR A C 1
ATOM 2209 O O . THR A 1 273 ? 4.094 15.337 16.626 1.00 69.69 273 THR A O 1
ATOM 2212 N N . GLU A 1 274 ? 4.160 13.746 15.031 1.00 78.12 274 GLU A N 1
ATOM 2213 C CA . GLU A 1 274 ? 2.711 13.520 14.988 1.00 78.12 274 GLU A CA 1
ATOM 2214 C C . GLU A 1 274 ? 2.212 13.002 16.348 1.00 78.12 274 GLU A C 1
ATOM 2216 O O . GLU A 1 274 ? 2.665 11.972 16.862 1.00 78.12 274 GLU A O 1
ATOM 2221 N N . THR A 1 275 ? 1.269 13.724 16.958 1.00 82.75 275 THR A N 1
ATOM 2222 C CA . THR A 1 275 ? 0.586 13.257 18.173 1.00 82.75 275 THR A CA 1
ATOM 2223 C C . THR A 1 275 ? -0.464 12.206 17.822 1.00 82.75 275 THR A C 1
ATOM 2225 O O . THR A 1 275 ? -0.984 12.174 16.710 1.00 82.75 275 THR A O 1
ATOM 2228 N N . TYR A 1 276 ? -0.859 11.368 18.783 1.00 87.19 276 TYR A N 1
ATOM 2229 C CA . TYR A 1 276 ? -1.916 10.380 18.541 1.00 87.19 276 TYR A CA 1
ATOM 2230 C C . TYR A 1 276 ? -3.249 11.031 18.108 1.00 87.19 276 TYR A C 1
ATOM 2232 O O . TYR A 1 276 ? -3.928 10.532 17.213 1.00 87.19 276 TYR A O 1
ATOM 2240 N N . ALA A 1 277 ? -3.577 12.203 18.661 1.00 84.56 277 ALA A N 1
ATOM 2241 C CA . ALA A 1 277 ? -4.727 12.998 18.231 1.00 84.56 277 ALA A CA 1
ATOM 2242 C C . ALA A 1 277 ? -4.637 13.420 16.750 1.00 84.56 277 ALA A C 1
ATOM 2244 O O . ALA A 1 277 ? -5.628 13.361 16.025 1.00 84.56 277 ALA A O 1
ATOM 2245 N N . GLN A 1 278 ? -3.447 13.803 16.279 1.00 82.25 278 GLN A N 1
ATOM 2246 C CA . GLN A 1 278 ? -3.207 14.149 14.873 1.00 82.25 278 GLN A CA 1
ATOM 2247 C C . GLN A 1 278 ? -3.272 12.917 13.965 1.00 82.25 278 GLN A C 1
ATOM 2249 O O . GLN A 1 278 ? -3.857 12.984 12.886 1.00 82.25 278 GLN A O 1
ATOM 2254 N N . ALA A 1 279 ? -2.783 11.767 14.430 1.00 87.19 279 ALA A N 1
ATOM 2255 C CA . ALA A 1 279 ? -2.935 10.517 13.700 1.00 87.19 279 ALA A CA 1
ATOM 2256 C C . ALA A 1 279 ? -4.421 10.158 13.509 1.00 87.19 279 ALA A C 1
ATOM 2258 O O . ALA A 1 279 ? -4.832 9.809 12.407 1.00 87.19 279 ALA A O 1
ATOM 2259 N N . LEU A 1 280 ? -5.269 10.307 14.533 1.00 90.00 280 LEU A N 1
ATOM 2260 C CA . LEU A 1 280 ? -6.706 10.030 14.393 1.00 90.00 280 LEU A CA 1
ATOM 2261 C C . LEU A 1 280 ? -7.389 10.901 13.334 1.00 90.00 280 LEU A C 1
ATOM 2263 O O . LEU A 1 280 ? -8.254 10.407 12.610 1.00 90.00 280 LEU A O 1
ATOM 2267 N N . THR A 1 281 ? -7.020 12.177 13.225 1.00 83.50 281 THR A N 1
ATOM 2268 C CA . THR A 1 281 ? -7.594 13.068 12.207 1.00 83.50 281 THR A CA 1
ATOM 2269 C C . THR A 1 281 ? -7.057 12.743 10.817 1.00 83.50 281 THR A C 1
ATOM 2271 O O . THR A 1 281 ? -7.843 12.665 9.874 1.00 83.50 281 THR A O 1
ATOM 2274 N N . ARG A 1 282 ? -5.753 12.460 10.693 1.00 84.00 282 ARG A N 1
ATOM 2275 C CA . ARG A 1 282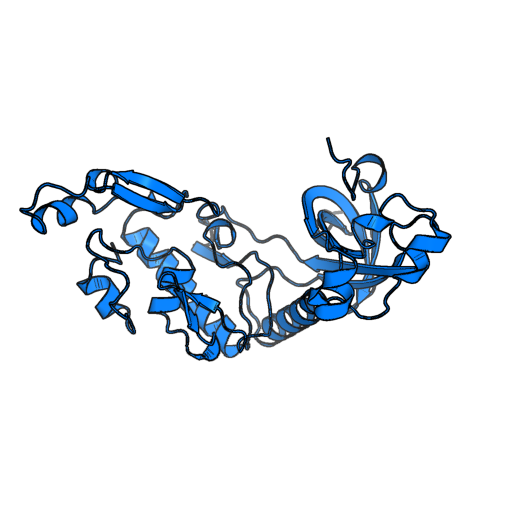 ? -5.125 12.017 9.439 1.00 84.00 282 ARG A CA 1
ATOM 2276 C C . ARG A 1 282 ? -5.777 10.748 8.895 1.00 84.00 282 ARG A C 1
ATOM 2278 O O . ARG A 1 282 ? -6.084 10.683 7.713 1.00 84.00 282 ARG A O 1
ATOM 2285 N N . TRP A 1 283 ? -6.027 9.775 9.767 1.00 88.75 283 TRP A N 1
ATOM 2286 C CA . TRP A 1 283 ? -6.630 8.483 9.433 1.00 88.75 283 TRP A CA 1
ATOM 2287 C C . TRP A 1 283 ? -8.155 8.501 9.367 1.00 88.75 283 TRP A C 1
ATOM 2289 O O . TRP A 1 283 ? -8.764 7.441 9.218 1.00 88.75 283 TRP A O 1
ATOM 2299 N N . TRP A 1 284 ? -8.781 9.677 9.478 1.00 87.00 284 TRP A N 1
ATOM 2300 C CA . TRP A 1 284 ? -10.233 9.820 9.400 1.00 87.00 284 TRP A CA 1
ATOM 2301 C C . TRP A 1 284 ? -11.004 9.025 10.467 1.00 87.00 284 TRP A C 1
ATOM 2303 O O . TRP A 1 284 ? -12.150 8.624 10.265 1.00 87.00 284 TRP A O 1
ATOM 2313 N N . LEU A 1 285 ? -10.383 8.830 11.631 1.00 90.56 285 LEU A N 1
ATOM 2314 C CA . LEU A 1 285 ? -10.976 8.222 12.825 1.00 90.56 285 LEU A CA 1
ATOM 2315 C C . LEU A 1 285 ? -11.532 9.272 13.804 1.00 90.56 285 LEU A C 1
ATOM 2317 O O . LEU A 1 285 ? -12.192 8.916 14.785 1.00 90.56 285 LEU A O 1
ATOM 2321 N N . ALA A 1 286 ? -11.295 10.556 13.533 1.00 87.75 286 ALA A N 1
ATOM 2322 C CA . ALA A 1 286 ? -11.862 11.716 14.214 1.00 87.75 286 ALA A CA 1
ATOM 2323 C C . ALA A 1 286 ? -12.336 12.741 13.169 1.00 87.75 286 ALA A C 1
ATOM 2325 O O . ALA A 1 286 ? -11.669 12.921 12.148 1.00 87.75 286 ALA A O 1
ATOM 2326 N N . LEU A 1 287 ? -13.470 13.406 13.415 1.00 77.12 287 LEU A N 1
ATOM 2327 C CA . LEU A 1 287 ? -14.027 14.410 12.499 1.00 77.12 287 LEU A CA 1
ATOM 2328 C C . LEU A 1 287 ? -14.063 15.786 13.144 1.00 77.12 287 LEU A C 1
ATOM 2330 O O . LEU A 1 287 ? -14.400 15.872 14.319 1.00 77.12 287 LEU A O 1
ATOM 2334 N N . PRO A 1 288 ? -13.786 16.859 12.388 1.00 67.25 288 PRO A N 1
ATOM 2335 C CA . PRO A 1 288 ? -13.979 18.198 12.908 1.00 67.25 288 PRO A CA 1
ATOM 2336 C C . PRO A 1 288 ? -15.451 18.477 13.213 1.00 67.25 288 PRO A C 1
ATOM 2338 O O . PRO A 1 288 ? -16.313 18.080 12.421 1.00 67.25 288 PRO A O 1
ATOM 2341 N N . PRO A 1 289 ? -15.750 19.235 14.282 1.00 63.25 289 PRO A N 1
ATOM 2342 C CA . PRO A 1 289 ? -17.058 19.830 14.461 1.00 63.25 289 PRO A CA 1
ATOM 2343 C C . PRO A 1 289 ? -17.306 20.863 13.344 1.00 63.25 289 PRO A C 1
ATOM 2345 O O . PRO A 1 289 ? -16.355 21.422 12.788 1.00 63.25 289 PRO A O 1
ATOM 2348 N N . PRO A 1 290 ? -18.569 21.207 13.043 1.00 53.72 290 PRO A N 1
ATOM 2349 C CA . PRO A 1 290 ? -18.916 22.148 11.969 1.00 53.72 290 PRO A CA 1
ATOM 2350 C C . PRO A 1 290 ? -18.289 23.540 12.095 1.00 53.72 290 PRO A C 1
ATOM 2352 O O . PRO A 1 290 ? -18.142 24.235 11.095 1.00 53.72 290 PRO A O 1
ATOM 2355 N N . LYS A 1 291 ? -17.929 23.948 13.319 1.00 57.03 291 LYS A N 1
ATOM 2356 C CA . LYS A 1 291 ? -17.302 25.241 13.628 1.00 57.03 291 LYS A CA 1
ATOM 2357 C C . LYS A 1 291 ? -15.814 25.309 13.310 1.00 57.03 291 LYS A C 1
ATOM 2359 O O . LYS A 1 291 ? -15.219 26.363 13.511 1.00 57.03 291 LYS A O 1
ATOM 2364 N N . TYR A 1 292 ? -15.194 24.191 12.944 1.00 59.53 292 TYR A N 1
ATOM 2365 C CA . TYR A 1 292 ? -13.747 24.130 12.849 1.00 59.53 292 TYR A CA 1
ATOM 2366 C C . TYR A 1 292 ? -13.240 25.005 11.699 1.00 59.53 292 TYR A C 1
ATOM 2368 O O . TYR A 1 292 ? -13.448 24.700 10.526 1.00 59.53 292 TYR A O 1
ATOM 2376 N N . ASP A 1 293 ? -12.547 26.082 12.056 1.00 62.53 293 ASP A N 1
ATOM 2377 C CA . ASP A 1 293 ? -11.972 27.064 11.135 1.00 62.53 293 ASP A CA 1
ATOM 2378 C C . ASP A 1 293 ? -10.555 26.693 10.659 1.00 62.53 293 ASP A C 1
ATOM 2380 O O . ASP A 1 293 ? -9.905 27.467 9.959 1.00 62.53 293 ASP A O 1
ATOM 2384 N N . GLY A 1 294 ? -10.056 25.509 11.033 1.00 62.38 294 GLY A N 1
ATOM 2385 C CA . GLY A 1 294 ? -8.717 25.050 10.665 1.00 62.38 294 GLY A CA 1
ATOM 2386 C C . GLY A 1 294 ? -7.590 25.556 11.567 1.00 62.38 294 GLY A C 1
ATOM 2387 O O . GLY A 1 294 ? -6.451 25.134 11.383 1.00 62.38 294 GLY A O 1
ATOM 2388 N N . THR A 1 295 ? -7.862 26.438 12.535 1.00 64.88 295 THR A N 1
ATOM 2389 C CA . THR A 1 295 ? -6.801 27.113 13.306 1.00 64.88 295 THR A CA 1
ATOM 2390 C C . THR A 1 295 ? -6.428 26.396 14.604 1.00 64.88 295 THR A C 1
ATOM 2392 O O . THR A 1 295 ? -5.291 26.509 15.074 1.00 64.88 295 THR A O 1
ATOM 2395 N N . GLN A 1 296 ? -7.355 25.623 15.176 1.00 66.75 296 GLN A N 1
ATOM 2396 C CA . GLN A 1 296 ? -7.149 24.929 16.447 1.00 66.75 296 GLN A CA 1
ATOM 2397 C C . GLN A 1 296 ? -6.248 23.699 16.286 1.00 66.75 296 GLN A C 1
ATOM 2399 O O . GLN A 1 296 ? -6.388 22.904 15.349 1.00 66.75 296 GLN A O 1
ATOM 2404 N N . ARG A 1 297 ? -5.312 23.552 17.231 1.00 66.75 297 ARG A N 1
ATOM 2405 C CA . ARG A 1 297 ? -4.395 22.414 17.332 1.00 66.75 297 ARG A CA 1
ATOM 2406 C C . ARG A 1 297 ? -4.837 21.507 18.466 1.00 66.75 297 ARG A C 1
ATOM 2408 O O . ARG A 1 297 ? -5.047 21.980 19.576 1.00 66.75 297 ARG A O 1
ATOM 2415 N N . TYR A 1 298 ? -4.883 20.212 18.182 1.00 72.19 298 TYR A N 1
ATOM 2416 C CA . TYR A 1 298 ? -5.185 19.186 19.173 1.00 72.19 298 TYR A CA 1
ATOM 2417 C C . TYR A 1 298 ? -3.944 18.331 19.390 1.00 72.19 298 TYR A C 1
ATOM 2419 O O . TYR A 1 298 ? -3.335 17.822 18.439 1.00 72.19 298 TYR A O 1
ATOM 2427 N N . HIS A 1 299 ? -3.541 18.225 20.649 1.00 77.00 299 HIS A N 1
ATOM 2428 C CA . HIS A 1 299 ? -2.362 17.481 21.065 1.00 77.00 299 HIS A CA 1
ATOM 2429 C C . HIS A 1 299 ? -2.753 16.215 21.827 1.00 77.00 299 HIS A C 1
ATOM 2431 O O . HIS A 1 299 ? -2.040 15.215 21.723 1.00 77.00 299 HIS A O 1
ATOM 2437 N N . THR A 1 300 ? -3.905 16.224 22.503 1.00 82.38 300 THR A N 1
ATOM 2438 C CA . THR A 1 300 ? -4.402 15.116 23.320 1.00 82.38 300 THR A CA 1
ATOM 2439 C C . THR A 1 300 ? -5.762 14.592 22.847 1.00 82.38 300 THR A C 1
ATOM 2441 O O . THR A 1 300 ? -6.479 15.225 22.072 1.00 82.38 300 THR A O 1
ATOM 2444 N N . ILE A 1 301 ? -6.122 13.398 23.326 1.00 82.12 301 ILE A N 1
ATOM 2445 C CA . ILE A 1 301 ? -7.456 12.813 23.129 1.00 82.12 301 ILE A CA 1
ATOM 2446 C C . ILE A 1 301 ? -8.528 13.574 23.918 1.00 82.12 301 ILE A C 1
ATOM 2448 O O . ILE A 1 301 ? -9.668 13.643 23.456 1.00 82.12 301 ILE A O 1
ATOM 2452 N N . SER A 1 302 ? -8.168 14.177 25.061 1.00 82.50 302 SER A N 1
ATOM 2453 C CA . SER A 1 302 ? -9.084 15.034 25.827 1.00 82.50 302 SER A CA 1
ATOM 2454 C C . SER A 1 302 ? -9.499 16.226 24.979 1.00 82.50 302 SER A C 1
ATOM 2456 O O . SER A 1 302 ? -10.692 16.444 24.802 1.00 82.50 302 SER A O 1
ATOM 2458 N N . ASP A 1 303 ? -8.532 16.885 24.323 1.00 80.88 303 ASP A N 1
ATOM 2459 C CA . ASP A 1 303 ? -8.809 18.048 23.476 1.00 80.88 303 ASP A CA 1
ATOM 2460 C C . ASP A 1 303 ? -9.818 17.696 22.367 1.00 80.88 303 ASP A C 1
ATOM 2462 O O . ASP A 1 303 ? -10.748 18.455 22.096 1.00 80.88 303 ASP A O 1
ATOM 2466 N N . LEU A 1 304 ? -9.657 16.523 21.737 1.00 81.38 304 LEU A N 1
ATOM 2467 C CA . LEU A 1 304 ? -10.578 16.037 20.706 1.00 81.38 304 LEU A CA 1
ATOM 2468 C C . LEU A 1 304 ? -11.964 15.688 21.271 1.00 81.38 304 LEU A C 1
ATOM 2470 O O . LEU A 1 304 ? -12.969 15.930 20.606 1.00 81.38 304 LEU A O 1
ATOM 2474 N N . THR A 1 305 ? -12.032 15.117 22.473 1.00 82.19 305 THR A N 1
ATOM 2475 C CA . THR A 1 305 ? -13.299 14.747 23.124 1.00 82.19 305 THR A CA 1
ATOM 2476 C C . THR A 1 305 ? -14.078 15.993 23.540 1.00 82.19 305 THR A C 1
ATOM 2478 O O . THR A 1 305 ? -15.235 16.149 23.159 1.00 82.19 305 THR A O 1
ATOM 2481 N N . GLU A 1 306 ? -13.423 16.918 24.242 1.00 78.81 306 GLU A N 1
ATOM 2482 C CA . GLU A 1 306 ? -13.993 18.196 24.687 1.00 78.81 306 GLU A CA 1
ATOM 2483 C C . GLU A 1 306 ? -14.445 19.061 23.505 1.00 78.81 306 GLU A C 1
ATOM 2485 O O . GLU A 1 306 ? -15.467 19.740 23.577 1.00 78.81 306 GLU A O 1
ATOM 2490 N N . SER A 1 307 ? -13.727 18.982 22.382 1.00 70.62 307 SER A N 1
ATOM 2491 C CA . SER A 1 307 ? -14.067 19.707 21.154 1.00 70.62 307 SER A CA 1
ATOM 2492 C C . SER A 1 307 ? -15.100 18.986 20.276 1.00 70.62 307 SER A C 1
ATOM 2494 O O . SER A 1 307 ? -15.397 19.456 19.177 1.00 70.62 307 SER A O 1
ATOM 2496 N N . GLY A 1 308 ? -15.627 17.836 20.708 1.00 74.06 308 GLY A N 1
ATOM 2497 C CA . GLY A 1 308 ? -16.672 17.096 19.994 1.00 74.06 308 GLY A CA 1
ATOM 2498 C C . GLY A 1 308 ? -16.208 16.361 18.731 1.00 74.06 308 GLY A C 1
ATOM 2499 O O . GLY A 1 308 ? -17.038 16.000 17.901 1.00 74.06 308 GLY A O 1
ATOM 2500 N N . TRP A 1 309 ? -14.904 16.121 18.565 1.00 77.88 309 TRP A N 1
ATOM 2501 C CA . TRP A 1 309 ? -14.363 15.361 17.427 1.00 77.88 309 TRP A CA 1
ATOM 2502 C C . TRP A 1 309 ? -14.518 13.847 17.588 1.00 77.88 309 TRP A C 1
ATOM 2504 O O . TRP A 1 309 ? -14.513 13.094 16.605 1.00 77.88 309 TRP A O 1
ATOM 2514 N N . LEU A 1 310 ? -14.598 13.398 18.842 1.00 80.69 310 LEU A N 1
ATOM 2515 C CA . LEU A 1 310 ? -14.786 12.007 19.224 1.00 80.69 310 LEU A CA 1
ATOM 2516 C C . LEU A 1 310 ? -16.184 11.851 19.807 1.00 80.69 310 LEU A C 1
ATOM 2518 O O . LEU A 1 310 ? -16.453 12.220 20.944 1.00 80.69 310 LEU A O 1
ATOM 2522 N N . PHE A 1 311 ? -17.058 11.282 18.995 1.00 72.69 311 PHE A N 1
ATOM 2523 C CA . PHE A 1 311 ? -18.392 10.829 19.362 1.00 72.69 311 PHE A CA 1
ATOM 2524 C C . PHE A 1 311 ? -18.579 9.399 18.870 1.00 72.69 311 PHE A C 1
ATOM 2526 O O . PHE A 1 311 ? -17.637 8.839 18.237 1.00 72.69 311 PHE A O 1
#

Radius of gyration: 22.34 Å; Cα contacts (8 Å, |Δi|>4): 585; chains: 1; bounding box: 48×66×57 Å